Protein AF-A0A9X9PX03-F1 (afdb_monomer)

Radius of gyration: 28.16 Å; Cα contacts (8 Å, |Δi|>4): 220; chains: 1; bounding box: 92×56×59 Å

Structure (mmCIF, N/CA/C/O backbone):
data_AF-A0A9X9PX03-F1
#
_entry.id   AF-A0A9X9PX03-F1
#
loop_
_atom_site.group_PDB
_atom_site.id
_atom_site.type_symbol
_atom_site.label_atom_id
_atom_site.label_alt_id
_atom_site.label_comp_id
_atom_site.label_asym_id
_atom_site.label_entity_id
_atom_site.label_seq_id
_atom_site.pdbx_PDB_ins_code
_atom_site.Cartn_x
_atom_site.Cartn_y
_atom_site.Cartn_z
_atom_site.occupancy
_atom_site.B_iso_or_equiv
_atom_site.auth_seq_id
_atom_site.auth_comp_id
_atom_site.auth_asym_id
_atom_site.auth_atom_id
_atom_site.pdbx_PDB_model_num
ATOM 1 N N . MET A 1 1 ? -56.751 -28.229 -1.710 1.00 34.12 1 MET A N 1
ATOM 2 C CA . MET A 1 1 ? -55.938 -29.358 -2.223 1.00 34.12 1 MET A CA 1
ATOM 3 C C . MET A 1 1 ? -54.523 -29.155 -1.690 1.00 34.12 1 MET A C 1
ATOM 5 O O . MET A 1 1 ? -53.868 -28.224 -2.115 1.00 34.12 1 MET A O 1
ATOM 9 N N . TRP A 1 2 ? -54.235 -29.648 -0.483 1.00 28.39 2 TRP A N 1
ATOM 10 C CA . TRP A 1 2 ? -53.530 -30.920 -0.221 1.00 28.39 2 TRP A CA 1
ATOM 11 C C . TRP A 1 2 ? -52.081 -30.937 -0.761 1.00 28.39 2 TRP A C 1
ATOM 13 O O . TRP A 1 2 ? -51.853 -31.240 -1.926 1.00 28.39 2 TRP A O 1
ATOM 23 N N . CYS A 1 3 ? -51.118 -30.656 0.129 1.00 30.92 3 CYS A N 1
ATOM 24 C CA . CYS A 1 3 ? -49.827 -31.374 0.212 1.00 30.92 3 CYS A CA 1
ATOM 25 C C . CYS A 1 3 ? -50.089 -32.847 0.647 1.00 30.92 3 CYS A C 1
ATOM 27 O O . CYS A 1 3 ? -51.241 -33.115 1.003 1.00 30.92 3 CYS A O 1
ATOM 29 N N . PRO A 1 4 ? -49.116 -33.793 0.760 1.00 42.44 4 PRO A N 1
ATOM 30 C CA . PRO A 1 4 ? -47.643 -33.712 0.627 1.00 42.44 4 PRO A CA 1
ATOM 31 C C . PRO A 1 4 ? -46.973 -34.930 -0.087 1.00 42.44 4 PRO A C 1
ATOM 33 O O . PRO A 1 4 ? -47.620 -35.923 -0.397 1.00 42.44 4 PRO A O 1
ATOM 36 N N . ARG A 1 5 ? -45.640 -34.896 -0.254 1.00 30.02 5 ARG A N 1
ATOM 37 C CA . ARG A 1 5 ? -44.697 -36.049 -0.172 1.00 30.02 5 ARG A CA 1
ATOM 38 C C . ARG A 1 5 ? -43.280 -35.465 -0.005 1.00 30.02 5 ARG A C 1
ATOM 40 O O . ARG A 1 5 ? -42.764 -34.879 -0.944 1.00 30.02 5 ARG A O 1
ATOM 47 N N . LEU A 1 6 ? -42.770 -35.243 1.208 1.00 32.16 6 LEU A N 1
ATOM 48 C CA . LEU A 1 6 ? -42.080 -36.161 2.135 1.00 32.16 6 LEU A CA 1
ATOM 49 C C . LEU A 1 6 ? -40.853 -36.909 1.570 1.00 32.16 6 LEU A C 1
ATOM 51 O O . LEU A 1 6 ? -40.983 -37.831 0.773 1.00 32.16 6 LEU A O 1
ATOM 55 N N . SER A 1 7 ? -39.700 -36.505 2.127 1.00 27.41 7 SER A N 1
ATOM 56 C CA . SER A 1 7 ? -38.609 -37.321 2.688 1.00 27.41 7 SER A CA 1
ATOM 57 C C . SER A 1 7 ? -37.858 -38.301 1.787 1.00 27.41 7 SER A C 1
ATOM 59 O O . SER A 1 7 ? -38.405 -39.327 1.415 1.00 27.41 7 SER A O 1
ATOM 61 N N . HIS A 1 8 ? -36.551 -38.079 1.624 1.00 28.67 8 HIS A N 1
ATOM 62 C CA . HIS A 1 8 ? -35.514 -39.068 1.949 1.00 28.67 8 HIS A CA 1
ATOM 63 C C . HIS A 1 8 ? -34.145 -38.369 2.043 1.00 28.67 8 HIS A C 1
ATOM 65 O O . HIS A 1 8 ? -33.935 -37.341 1.409 1.00 28.67 8 HIS A O 1
ATOM 71 N N . LEU A 1 9 ? -33.234 -38.961 2.826 1.00 30.88 9 LEU A N 1
ATOM 72 C CA . LEU A 1 9 ? -31.828 -38.580 3.070 1.00 30.88 9 LEU A CA 1
ATOM 73 C C . LEU A 1 9 ? -31.548 -37.634 4.256 1.00 30.88 9 LEU A C 1
ATOM 75 O O . LEU A 1 9 ? -30.718 -36.734 4.191 1.00 30.88 9 LEU A O 1
ATOM 79 N N . GLN A 1 10 ? -32.141 -37.948 5.411 1.00 32.41 10 GLN A N 1
ATOM 80 C CA . GLN A 1 10 ? -31.421 -37.889 6.690 1.00 32.41 10 GLN A CA 1
ATOM 81 C C . GLN A 1 10 ? -30.743 -39.251 6.913 1.00 32.41 10 GLN A C 1
ATOM 83 O O . GLN A 1 10 ? -31.427 -40.194 7.290 1.00 32.41 10 GLN A O 1
ATOM 88 N N . SER A 1 11 ? -29.433 -39.364 6.662 1.00 37.44 11 SER A N 1
ATOM 89 C CA . SER A 1 11 ? -28.528 -40.339 7.316 1.00 37.44 11 SER A CA 1
ATOM 90 C C . SER A 1 11 ? -27.095 -40.238 6.763 1.00 37.44 11 SER A C 1
ATOM 92 O O . SER A 1 11 ? -26.641 -41.103 6.018 1.00 37.44 11 SER A O 1
ATOM 94 N N . SER A 1 12 ? -26.353 -39.189 7.118 1.00 36.34 12 SER A N 1
ATOM 95 C CA . SER A 1 12 ? -24.873 -39.242 7.056 1.00 36.34 12 SER A CA 1
ATOM 96 C C . SER A 1 12 ? -24.151 -38.251 7.979 1.00 36.34 12 SER A C 1
ATOM 98 O O . SER A 1 12 ? -22.939 -38.345 8.150 1.00 36.34 12 SER A O 1
ATOM 100 N N . LEU A 1 13 ? -24.870 -37.362 8.672 1.00 33.69 13 LEU A N 1
ATOM 101 C CA . LEU A 1 13 ? -24.292 -36.322 9.536 1.00 33.69 13 LEU A CA 1
ATOM 102 C C . LEU A 1 13 ? -24.267 -36.669 11.038 1.00 33.69 13 LEU A C 1
ATOM 104 O O . LEU A 1 13 ? -24.325 -35.779 11.878 1.00 33.69 13 LEU A O 1
ATOM 108 N N . GLN A 1 14 ? -24.157 -37.952 11.401 1.00 34.41 14 GLN A N 1
ATOM 109 C CA . GLN A 1 14 ? -24.019 -38.370 12.811 1.00 34.41 14 GLN A CA 1
ATOM 110 C C . GLN A 1 14 ? -22.717 -39.115 13.150 1.00 34.41 14 GLN A C 1
ATOM 112 O O . GLN A 1 14 ? -22.508 -39.453 14.308 1.00 34.41 14 GLN A O 1
ATOM 117 N N . ASN A 1 15 ? -21.779 -39.275 12.207 1.00 31.78 15 ASN A N 1
ATOM 118 C CA . ASN A 1 15 ? -20.521 -40.003 12.457 1.00 31.78 15 ASN A CA 1
ATOM 119 C C . ASN A 1 15 ? -19.236 -39.154 12.422 1.00 31.78 15 ASN A C 1
ATOM 121 O O . ASN A 1 15 ? -18.142 -39.710 12.406 1.00 31.78 15 ASN A O 1
ATOM 125 N N . LEU A 1 16 ? -19.332 -37.821 12.486 1.00 33.00 16 LEU A N 1
ATOM 126 C CA . LEU A 1 16 ? -18.157 -36.932 12.594 1.00 33.00 16 LEU A CA 1
ATOM 127 C C . LEU A 1 16 ? -18.046 -36.182 13.936 1.00 33.00 16 LEU A C 1
ATOM 129 O O . LEU A 1 16 ? -17.103 -35.426 14.134 1.00 33.00 16 LEU A O 1
ATOM 133 N N . LEU A 1 17 ? -18.933 -36.460 14.899 1.00 32.09 17 LEU A N 1
ATOM 134 C CA . LEU A 1 17 ? -18.910 -35.896 16.263 1.00 32.09 17 LEU A CA 1
ATOM 135 C C . LEU A 1 17 ? -18.258 -36.826 17.308 1.00 32.09 17 LEU A C 1
ATOM 137 O O . LEU A 1 17 ? -18.597 -36.802 18.489 1.00 32.09 17 LEU A O 1
ATOM 141 N N . ARG A 1 18 ? -17.294 -37.652 16.890 1.00 34.31 18 ARG A N 1
ATOM 142 C CA . ARG A 1 18 ? -16.427 -38.426 17.796 1.00 34.31 18 ARG A CA 1
ATOM 143 C C . ARG A 1 18 ? -14.980 -38.422 17.312 1.00 34.31 18 ARG A C 1
ATOM 145 O O . ARG A 1 18 ? -14.436 -39.465 16.969 1.00 34.31 18 ARG A O 1
ATOM 152 N N . ARG A 1 19 ? -14.330 -37.260 17.302 1.00 30.50 19 ARG A N 1
ATOM 153 C CA . ARG A 1 19 ? -12.865 -37.190 17.421 1.00 30.50 19 ARG A CA 1
ATOM 154 C C . ARG A 1 19 ? -12.494 -36.050 18.356 1.00 30.50 19 ARG A C 1
ATOM 156 O O . ARG A 1 19 ? -13.056 -34.966 18.277 1.00 30.50 19 ARG A O 1
ATOM 163 N N . GLY A 1 20 ? -11.650 -36.400 19.319 1.00 29.08 20 GLY A N 1
ATOM 164 C CA . GLY A 1 20 ? -11.444 -35.679 20.560 1.00 29.08 20 GLY A CA 1
ATOM 165 C C . GLY A 1 20 ? -10.870 -34.281 20.394 1.00 29.08 20 GLY A C 1
ATOM 166 O O . GLY A 1 20 ? -10.134 -33.975 19.460 1.00 29.08 20 GLY A O 1
ATOM 167 N N . VAL A 1 21 ? -11.209 -33.459 21.379 1.00 30.12 21 VAL A N 1
ATOM 168 C CA . VAL A 1 21 ? -10.613 -32.157 21.643 1.00 30.12 21 VAL A CA 1
ATOM 169 C C . VAL A 1 21 ? -9.174 -32.393 22.104 1.00 30.12 21 VAL A C 1
ATOM 171 O O . VAL A 1 21 ? -8.928 -32.713 23.263 1.00 30.12 21 VAL A O 1
ATOM 174 N N . THR A 1 22 ? -8.209 -32.272 21.196 1.00 28.19 22 THR A N 1
ATOM 175 C CA . THR A 1 22 ? -6.802 -32.110 21.575 1.00 28.19 22 THR A CA 1
ATOM 176 C C . THR A 1 22 ? -6.574 -30.651 21.944 1.00 28.19 22 THR A C 1
ATOM 178 O O . THR A 1 22 ? -6.629 -29.762 21.094 1.00 28.19 22 THR A O 1
ATOM 181 N N . CYS A 1 23 ? -6.368 -30.429 23.239 1.00 24.94 23 CYS A N 1
ATOM 182 C CA . CYS A 1 23 ? -6.002 -29.163 23.853 1.00 24.94 23 CYS A CA 1
ATOM 183 C C . CYS A 1 23 ? -4.612 -28.740 23.350 1.00 24.94 23 CYS A C 1
ATOM 185 O O . CYS A 1 23 ? -3.609 -29.355 23.707 1.00 24.94 23 CYS A O 1
ATOM 187 N N . TRP A 1 24 ? -4.548 -27.716 22.499 1.00 27.61 24 TRP A N 1
ATOM 188 C CA . TRP A 1 24 ? -3.288 -27.050 22.181 1.00 27.61 24 TRP A CA 1
ATOM 189 C C . TRP A 1 24 ? -3.052 -25.967 23.229 1.00 27.61 24 TRP A C 1
ATOM 191 O O . TRP A 1 24 ? -3.726 -24.938 23.243 1.00 27.61 24 TRP A O 1
ATOM 201 N N . ALA A 1 25 ? -2.117 -26.236 24.139 1.00 27.12 25 ALA A N 1
ATOM 202 C CA . ALA A 1 25 ? -1.614 -25.260 25.089 1.00 27.12 25 ALA A CA 1
ATOM 203 C C . ALA A 1 25 ? -0.912 -24.126 24.322 1.00 27.12 25 ALA A C 1
ATOM 205 O O . ALA A 1 25 ? 0.151 -24.324 23.737 1.00 27.12 25 ALA A O 1
ATOM 206 N N . PHE A 1 26 ? -1.513 -22.937 24.315 1.00 28.84 26 PHE A N 1
ATOM 207 C CA . PHE A 1 26 ? -0.859 -21.718 23.850 1.00 28.84 26 PHE A CA 1
ATOM 208 C C . PHE A 1 26 ? 0.108 -21.238 24.938 1.00 28.84 26 PHE A C 1
ATOM 210 O O . PHE A 1 26 ? -0.299 -20.652 25.939 1.00 28.84 26 PHE A O 1
ATOM 217 N N . GLN A 1 27 ? 1.398 -21.518 24.755 1.00 30.78 27 GLN A N 1
ATOM 218 C CA . GLN A 1 27 ? 2.470 -20.907 25.538 1.00 30.78 27 GLN A CA 1
ATOM 219 C C . GLN A 1 27 ? 2.776 -19.510 24.985 1.00 30.78 27 GLN A C 1
ATOM 221 O O . GLN A 1 27 ? 3.035 -19.342 23.794 1.00 30.78 27 GLN A O 1
ATOM 226 N N . GLN A 1 28 ? 2.751 -18.505 25.861 1.00 31.70 28 GLN A N 1
ATOM 227 C CA . GLN A 1 28 ? 3.247 -17.160 25.569 1.00 31.70 28 GLN A CA 1
ATOM 228 C C . GLN A 1 28 ? 4.785 -17.170 25.466 1.00 31.70 28 GLN A C 1
ATOM 230 O O . GLN A 1 28 ? 5.433 -17.797 26.309 1.00 31.70 28 GLN A O 1
ATOM 235 N N . PRO A 1 29 ? 5.407 -16.467 24.501 1.00 29.09 29 PRO A N 1
ATOM 236 C CA . PRO A 1 29 ? 6.856 -16.345 24.464 1.00 29.09 29 PRO A CA 1
ATOM 237 C C . PRO A 1 29 ? 7.324 -15.282 25.468 1.00 29.09 29 PRO A C 1
ATOM 239 O O . PRO A 1 29 ? 6.989 -14.103 25.367 1.00 29.09 29 PRO A O 1
ATOM 242 N N . ASN A 1 30 ? 8.114 -15.725 26.445 1.00 27.86 30 ASN A N 1
ATOM 243 C CA . ASN A 1 30 ? 8.730 -14.892 27.470 1.00 27.86 30 ASN A CA 1
ATOM 244 C C . ASN A 1 30 ? 10.073 -14.349 26.944 1.00 27.86 30 ASN A C 1
ATOM 246 O O . ASN A 1 30 ? 10.976 -15.116 26.608 1.00 27.86 30 ASN A O 1
ATOM 250 N N . PHE A 1 31 ? 10.199 -13.026 26.850 1.00 34.84 31 PHE A N 1
ATOM 251 C CA . PHE A 1 31 ? 11.438 -12.332 26.494 1.00 34.84 31 PHE A CA 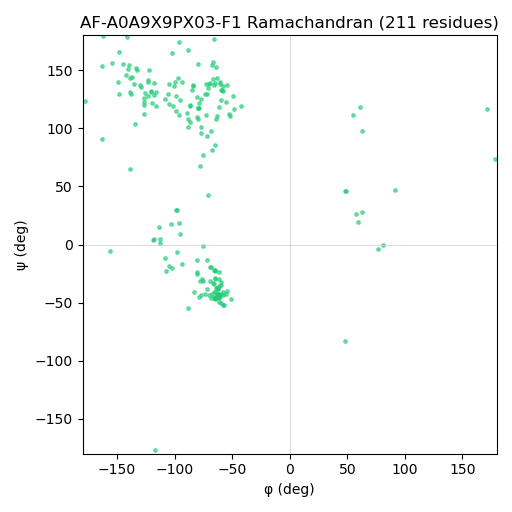1
ATOM 252 C C . PHE A 1 31 ? 12.354 -12.254 27.721 1.00 34.84 31 PHE A C 1
ATOM 254 O O . PHE A 1 31 ? 11.978 -11.599 28.691 1.00 34.84 31 PHE A O 1
ATOM 261 N N . LYS A 1 32 ? 13.549 -12.871 27.659 1.00 31.17 32 LYS A N 1
ATOM 262 C CA . LYS A 1 32 ? 14.813 -12.436 28.309 1.00 31.17 32 LYS A CA 1
ATOM 263 C C . LYS A 1 32 ? 15.909 -13.507 28.180 1.00 31.17 32 LYS A C 1
ATOM 265 O O . LYS A 1 32 ? 15.800 -14.554 28.800 1.00 31.17 32 LYS A O 1
ATOM 270 N N . SER A 1 33 ? 17.005 -13.181 27.490 1.00 32.78 33 SER A N 1
ATOM 271 C CA . SER A 1 33 ? 18.361 -13.183 28.075 1.00 32.78 33 SER A CA 1
ATOM 272 C C . SER A 1 33 ? 19.394 -12.705 27.049 1.00 32.78 33 SER A C 1
ATOM 274 O O . SER A 1 33 ? 19.523 -13.277 25.969 1.00 32.78 33 SER A O 1
ATOM 276 N N . LEU A 1 34 ? 20.125 -11.657 27.423 1.00 34.28 34 LEU A N 1
ATOM 277 C CA . LEU A 1 34 ? 21.295 -11.107 26.743 1.00 34.28 34 LEU A CA 1
ATOM 278 C C . LEU A 1 34 ? 22.547 -11.888 27.165 1.00 34.28 34 LEU A C 1
ATOM 280 O O . LEU A 1 34 ? 22.740 -12.092 28.360 1.00 34.28 34 LEU A O 1
ATOM 284 N N . PHE A 1 35 ? 23.430 -12.213 26.218 1.00 33.28 35 PHE A N 1
ATOM 285 C CA . PHE A 1 35 ? 24.851 -12.451 26.494 1.00 33.28 35 PHE A CA 1
ATOM 286 C C . PHE A 1 35 ? 25.723 -11.819 25.393 1.00 33.28 35 PHE A C 1
ATOM 288 O O . PHE A 1 35 ? 25.312 -11.809 24.230 1.00 33.28 35 PHE A O 1
ATOM 295 N N . PRO A 1 36 ? 26.898 -11.261 25.746 1.00 34.41 36 PRO A N 1
ATOM 296 C CA . PRO A 1 36 ? 27.748 -10.508 24.833 1.00 34.41 36 PRO A CA 1
ATOM 297 C C . PRO A 1 36 ? 28.650 -11.455 24.036 1.00 34.41 36 PRO A C 1
ATOM 299 O O . PRO A 1 36 ? 29.299 -12.327 24.611 1.00 34.41 36 PRO A O 1
ATOM 302 N N . LEU A 1 37 ? 28.732 -11.264 22.719 1.00 34.06 37 LEU A N 1
ATOM 303 C CA . LEU A 1 37 ? 29.697 -11.965 21.875 1.00 34.06 37 LEU A CA 1
ATOM 304 C C . LEU A 1 37 ? 30.599 -10.957 21.166 1.00 34.06 37 LEU A C 1
ATOM 306 O O . LEU A 1 37 ? 30.153 -9.940 20.639 1.00 34.06 37 LEU A O 1
ATOM 310 N N . ALA A 1 38 ? 31.891 -11.252 21.261 1.00 31.12 38 ALA A N 1
ATOM 311 C CA . ALA A 1 38 ? 33.017 -10.439 20.851 1.00 31.12 38 ALA A CA 1
ATOM 312 C C . ALA A 1 38 ? 32.935 -10.000 19.382 1.00 31.12 38 ALA A C 1
ATOM 314 O O . ALA A 1 38 ? 32.637 -10.795 18.492 1.00 31.12 38 ALA A O 1
ATOM 315 N N . ILE A 1 39 ? 33.265 -8.732 19.134 1.00 35.94 39 ILE A N 1
ATOM 316 C CA . ILE A 1 39 ? 33.372 -8.164 17.790 1.00 35.94 39 ILE A CA 1
ATOM 317 C C . ILE A 1 39 ? 34.694 -8.648 17.190 1.00 35.94 39 ILE A C 1
ATOM 319 O O . ILE A 1 39 ? 35.758 -8.089 17.454 1.00 35.94 39 ILE A O 1
ATOM 323 N N . HIS A 1 40 ? 34.628 -9.721 16.408 1.00 32.72 40 HIS A N 1
ATOM 324 C CA . HIS A 1 40 ? 35.681 -10.090 15.472 1.00 32.72 40 HIS A CA 1
ATOM 325 C C . HIS A 1 40 ? 35.380 -9.400 14.140 1.00 32.72 40 HIS A C 1
ATOM 327 O O . HIS A 1 40 ? 34.380 -9.698 13.488 1.00 32.72 40 HIS A O 1
ATOM 333 N N . TRP A 1 41 ? 36.227 -8.447 13.751 1.00 32.62 41 TRP A N 1
ATOM 334 C CA . TRP A 1 41 ? 36.155 -7.815 12.438 1.00 32.62 41 TRP A CA 1
ATOM 335 C C . TRP A 1 41 ? 36.620 -8.814 11.383 1.00 32.62 41 TRP A C 1
ATOM 337 O O . TRP A 1 41 ? 37.809 -8.932 11.094 1.00 32.62 41 TRP A O 1
ATOM 347 N N . HIS A 1 42 ? 35.673 -9.545 10.807 1.00 33.75 42 HIS A N 1
ATOM 348 C CA . HIS A 1 42 ? 35.896 -10.213 9.539 1.00 33.75 42 HIS A CA 1
ATOM 349 C C . HIS A 1 42 ? 35.570 -9.219 8.427 1.00 33.75 42 HIS A C 1
ATOM 351 O O . HIS A 1 42 ? 34.451 -8.719 8.333 1.00 33.75 42 HIS A O 1
ATOM 357 N N . HIS A 1 43 ? 36.558 -8.924 7.582 1.00 39.62 43 HIS A N 1
ATOM 358 C CA . HIS A 1 43 ? 36.295 -8.399 6.249 1.00 39.62 43 HIS A CA 1
ATOM 359 C C . HIS A 1 43 ? 35.562 -9.491 5.465 1.00 39.62 43 HIS A C 1
ATOM 361 O O . HIS A 1 43 ? 36.179 -10.306 4.782 1.00 39.62 43 HIS A O 1
ATOM 367 N N . THR A 1 44 ? 34.241 -9.551 5.609 1.00 40.06 44 THR A N 1
ATOM 368 C CA . THR A 1 44 ? 33.402 -10.354 4.728 1.00 40.06 44 THR A CA 1
ATOM 369 C C . THR A 1 44 ? 33.369 -9.617 3.398 1.00 40.06 44 THR A C 1
ATOM 371 O O . THR A 1 44 ? 32.838 -8.510 3.307 1.00 40.06 44 THR A O 1
ATOM 374 N N . ALA A 1 45 ? 33.994 -10.192 2.369 1.00 40.19 45 ALA A N 1
ATOM 375 C CA . ALA A 1 45 ? 33.685 -9.814 0.999 1.00 40.19 45 ALA A CA 1
ATOM 376 C C . ALA A 1 45 ? 32.157 -9.862 0.851 1.00 40.19 45 ALA A C 1
ATOM 378 O O . ALA A 1 45 ? 31.548 -10.848 1.268 1.00 40.19 45 ALA A O 1
ATOM 379 N N . SER A 1 46 ? 31.568 -8.770 0.353 1.00 46.41 46 SER A N 1
ATOM 380 C CA . SER A 1 46 ? 30.127 -8.633 0.125 1.00 46.41 46 SER A CA 1
ATOM 381 C C . SER A 1 46 ? 29.599 -9.932 -0.478 1.00 46.41 46 SER A C 1
ATOM 383 O O . SER A 1 46 ? 30.095 -10.346 -1.530 1.00 46.41 46 SER A O 1
ATOM 385 N N . GLU A 1 47 ? 28.670 -10.607 0.211 1.00 50.50 47 GLU A N 1
ATOM 386 C CA . GLU A 1 47 ? 27.926 -11.714 -0.385 1.00 50.50 47 GLU A CA 1
ATOM 387 C C . GLU A 1 47 ? 27.432 -11.202 -1.731 1.00 50.50 47 GLU A C 1
ATOM 389 O O . GLU A 1 47 ? 26.711 -10.204 -1.789 1.00 50.50 47 GLU A O 1
ATOM 394 N N . SER A 1 48 ? 27.901 -11.816 -2.819 1.00 54.97 48 SER A N 1
ATOM 395 C CA . SER A 1 48 ? 27.452 -11.462 -4.156 1.00 54.97 48 SER A CA 1
ATOM 396 C C . SER A 1 48 ? 25.935 -11.517 -4.122 1.00 54.97 48 SER A C 1
ATOM 398 O O . SER A 1 48 ? 25.371 -12.600 -3.940 1.00 54.97 48 SER A O 1
ATOM 400 N N . LEU A 1 49 ? 25.282 -10.355 -4.210 1.00 61.09 49 LEU A N 1
ATOM 401 C CA . LEU A 1 49 ? 23.833 -10.281 -4.274 1.00 61.09 49 LEU A CA 1
ATOM 402 C C . LEU A 1 49 ? 23.442 -11.210 -5.418 1.00 61.09 49 LEU A C 1
ATOM 404 O O . LEU A 1 49 ? 23.81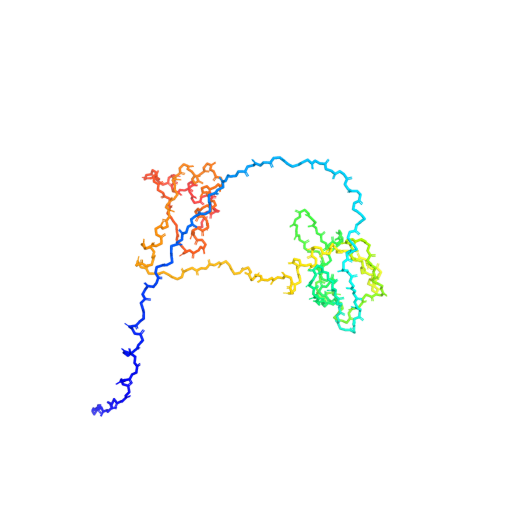1 -10.955 -6.564 1.00 61.09 49 LEU A O 1
ATOM 408 N N . ASN A 1 50 ? 22.777 -12.324 -5.099 1.00 76.94 50 ASN A N 1
ATOM 409 C CA . ASN A 1 50 ? 22.237 -13.240 -6.095 1.00 76.94 50 ASN A CA 1
ATOM 410 C C . ASN A 1 50 ? 21.112 -12.489 -6.808 1.00 76.94 50 ASN A C 1
ATOM 412 O O . ASN A 1 50 ? 19.944 -12.583 -6.428 1.00 76.94 50 ASN A O 1
ATOM 416 N N . CYS A 1 51 ? 21.514 -11.659 -7.765 1.00 87.75 51 CYS A N 1
ATOM 417 C CA . CYS A 1 51 ? 20.682 -10.756 -8.523 1.00 87.75 51 CYS A CA 1
ATOM 418 C C . CYS A 1 51 ? 20.934 -11.029 -10.002 1.00 87.75 51 CYS A C 1
ATOM 420 O O . CYS A 1 51 ? 22.026 -10.789 -10.516 1.00 87.75 51 CYS A O 1
ATOM 422 N N . ALA A 1 52 ? 19.923 -11.559 -10.672 1.00 93.12 52 ALA A N 1
ATOM 423 C CA . ALA A 1 52 ? 19.925 -11.782 -12.108 1.00 93.12 52 ALA A CA 1
ATOM 424 C C . ALA A 1 52 ? 18.611 -11.255 -12.670 1.00 93.12 52 ALA A C 1
ATOM 426 O O . ALA A 1 52 ? 17.593 -11.249 -11.980 1.00 93.12 52 ALA A O 1
ATOM 427 N N . TRP A 1 53 ? 18.622 -10.795 -13.913 1.00 95.69 53 TRP A N 1
ATOM 428 C CA . TRP A 1 53 ? 17.416 -10.289 -14.550 1.00 95.69 53 TRP A CA 1
ATOM 429 C C . TRP A 1 53 ? 17.396 -10.627 -16.031 1.00 95.69 53 TRP A C 1
ATOM 431 O O . TRP A 1 53 ? 18.441 -10.824 -16.656 1.00 95.69 53 TRP A O 1
ATOM 441 N N . GLN A 1 54 ? 16.190 -10.689 -16.581 1.00 96.44 54 GLN A N 1
ATOM 442 C CA . GLN A 1 54 ? 15.941 -10.922 -17.995 1.00 96.44 54 GLN A CA 1
ATOM 443 C C . GLN A 1 54 ? 14.868 -9.956 -18.491 1.00 96.44 54 GLN A C 1
ATOM 445 O O . GLN A 1 54 ? 13.875 -9.679 -17.817 1.00 96.44 54 GLN A O 1
ATOM 450 N N . GLN A 1 55 ? 15.096 -9.410 -19.682 1.00 96.56 55 GLN A N 1
ATOM 451 C CA . GLN A 1 55 ? 14.123 -8.579 -20.375 1.00 96.56 55 GLN A CA 1
ATOM 452 C C . GLN A 1 55 ? 13.360 -9.462 -21.364 1.00 96.56 55 GLN A C 1
ATOM 454 O O . GLN A 1 55 ? 13.942 -9.924 -22.346 1.00 96.56 55 GLN A O 1
ATOM 459 N N . HIS A 1 56 ? 12.074 -9.695 -21.109 1.00 96.50 56 HIS A N 1
ATOM 460 C CA . HIS A 1 56 ? 11.195 -10.412 -22.029 1.00 96.50 56 HIS A CA 1
ATOM 461 C C . HIS A 1 56 ? 10.409 -9.432 -22.900 1.00 96.50 56 HIS A C 1
ATOM 463 O O . HIS A 1 56 ? 10.492 -8.210 -22.749 1.00 96.50 56 HIS A O 1
ATOM 469 N N . GLU A 1 57 ? 9.655 -9.965 -23.856 1.00 94.69 57 GLU A N 1
ATOM 470 C CA . GLU A 1 57 ? 8.873 -9.138 -24.765 1.00 94.69 57 GLU A CA 1
ATOM 471 C C . GLU A 1 57 ? 7.782 -8.346 -24.030 1.00 94.69 57 GLU A C 1
ATOM 473 O O . GLU A 1 57 ? 7.575 -7.174 -24.336 1.00 94.69 57 GLU A O 1
ATOM 478 N N . ASP A 1 58 ? 7.113 -8.962 -23.068 1.00 94.19 58 ASP A N 1
ATOM 479 C CA . ASP A 1 58 ? 5.926 -8.459 -22.377 1.00 94.19 58 ASP A CA 1
ATOM 480 C C . ASP A 1 58 ? 6.198 -8.014 -20.930 1.00 94.19 58 ASP A C 1
ATOM 482 O O . ASP A 1 58 ? 5.476 -7.165 -20.410 1.00 94.19 58 ASP A O 1
ATOM 486 N N . HIS A 1 59 ? 7.264 -8.513 -20.298 1.00 96.94 59 HIS A N 1
ATOM 487 C CA . HIS A 1 59 ? 7.578 -8.212 -18.902 1.00 96.94 59 HIS A CA 1
ATOM 488 C C . HIS A 1 59 ? 9.081 -8.193 -18.598 1.00 96.94 59 HIS A C 1
ATOM 490 O O . HIS A 1 59 ? 9.921 -8.685 -19.355 1.00 96.94 59 HIS A O 1
ATOM 496 N N . PHE A 1 60 ? 9.415 -7.639 -17.437 1.00 97.94 60 PHE A N 1
ATOM 497 C CA . PHE A 1 60 ? 10.735 -7.722 -16.826 1.00 97.94 60 PHE A CA 1
ATOM 498 C C . PHE A 1 60 ? 10.753 -8.822 -15.759 1.00 97.94 60 PHE A C 1
ATOM 500 O O . PHE A 1 60 ? 9.910 -8.811 -14.860 1.00 97.94 60 PHE A O 1
ATOM 507 N N . GLU A 1 61 ? 11.714 -9.746 -15.829 1.00 97.75 61 GLU A N 1
ATOM 508 C CA . GLU A 1 61 ? 11.923 -10.784 -14.814 1.00 97.75 61 GLU A CA 1
ATOM 509 C C . GLU A 1 61 ? 13.162 -10.462 -13.966 1.00 97.75 61 GLU A C 1
ATOM 511 O O . GLU A 1 61 ? 14.242 -10.186 -14.492 1.00 97.75 61 GLU A O 1
ATOM 516 N N . LEU A 1 62 ? 13.005 -10.502 -12.641 1.00 96.69 62 LEU A N 1
ATOM 517 C CA . LEU A 1 62 ? 14.055 -10.244 -11.657 1.00 96.69 62 LEU A CA 1
ATOM 518 C C . LEU A 1 62 ? 14.143 -11.401 -10.667 1.00 96.69 62 LEU A C 1
ATOM 520 O O . LEU A 1 62 ? 13.189 -11.684 -9.947 1.00 96.69 62 LEU A O 1
ATOM 524 N N . GLN A 1 63 ? 15.317 -12.008 -10.559 1.00 95.25 63 GLN A N 1
ATOM 525 C CA . GLN A 1 63 ? 15.662 -12.932 -9.490 1.00 95.25 63 GLN A CA 1
ATOM 526 C C . GLN A 1 63 ? 16.474 -12.188 -8.431 1.00 95.25 63 GLN A C 1
ATOM 528 O O . GLN A 1 63 ? 17.591 -11.763 -8.706 1.00 95.25 63 GLN A O 1
ATOM 533 N N . TYR A 1 64 ? 15.929 -12.049 -7.223 1.00 92.94 64 TYR A N 1
ATOM 534 C CA . TYR A 1 64 ? 16.595 -11.403 -6.092 1.00 92.94 64 TYR A CA 1
ATOM 535 C C . TYR A 1 64 ? 16.137 -12.016 -4.763 1.00 92.94 64 TYR A C 1
ATOM 537 O O . TYR A 1 64 ? 14.958 -12.326 -4.596 1.00 92.94 64 TYR A O 1
ATOM 545 N N . ALA A 1 65 ? 17.062 -12.216 -3.814 1.00 86.19 65 ALA A N 1
ATOM 546 C CA . ALA A 1 65 ? 16.776 -12.764 -2.478 1.00 86.19 65 ALA A CA 1
ATOM 547 C C . ALA A 1 65 ? 15.923 -14.057 -2.506 1.00 86.19 65 ALA A C 1
ATOM 549 O O . ALA A 1 65 ? 14.939 -14.199 -1.777 1.00 86.19 65 ALA A O 1
ATOM 550 N N . ASN A 1 66 ? 16.282 -14.997 -3.390 1.00 85.94 66 ASN A N 1
ATOM 551 C CA . ASN A 1 66 ? 15.571 -16.264 -3.638 1.00 85.94 66 ASN A CA 1
ATOM 552 C C . ASN A 1 66 ? 14.110 -16.113 -4.101 1.00 85.94 66 ASN A C 1
ATOM 554 O O . ASN A 1 66 ? 13.327 -17.058 -4.002 1.00 85.94 66 ASN A O 1
ATOM 558 N N . THR A 1 67 ? 13.739 -14.942 -4.614 1.00 90.81 67 THR A N 1
ATOM 559 C CA . THR A 1 67 ? 12.421 -14.673 -5.188 1.00 90.81 67 THR A CA 1
ATOM 560 C C . THR A 1 67 ? 12.595 -14.326 -6.659 1.00 90.81 67 THR A C 1
ATOM 562 O O . THR A 1 67 ? 13.411 -13.474 -7.003 1.00 90.81 67 THR A O 1
ATOM 565 N N . VAL A 1 68 ? 11.841 -14.999 -7.525 1.00 95.25 68 VAL A N 1
ATOM 566 C CA . VAL A 1 68 ? 11.698 -14.616 -8.934 1.00 95.25 68 VAL A CA 1
ATOM 567 C C . VAL A 1 68 ? 10.433 -13.778 -9.033 1.00 95.25 68 VAL A C 1
ATOM 569 O O . VAL A 1 68 ? 9.378 -14.223 -8.590 1.00 95.25 68 VAL A O 1
ATOM 572 N N . MET A 1 69 ? 10.558 -12.565 -9.556 1.00 96.12 69 MET A N 1
ATOM 573 C CA . MET A 1 69 ? 9.485 -11.581 -9.649 1.00 96.12 69 MET A CA 1
ATOM 574 C C . MET A 1 69 ? 9.291 -11.170 -11.099 1.00 96.12 69 MET A C 1
ATOM 576 O O . MET A 1 69 ? 10.275 -10.955 -11.812 1.00 96.12 69 MET A O 1
ATOM 580 N N . ARG A 1 70 ? 8.034 -11.010 -11.511 1.00 96.94 70 ARG A N 1
ATOM 581 C CA . ARG A 1 70 ? 7.682 -10.538 -12.853 1.00 96.94 70 ARG A CA 1
ATOM 582 C C . ARG A 1 70 ? 6.955 -9.209 -12.768 1.00 96.94 70 ARG A C 1
ATOM 584 O O . ARG A 1 70 ? 6.018 -9.052 -11.990 1.00 96.94 70 ARG A O 1
ATOM 591 N N . PHE A 1 71 ? 7.397 -8.254 -13.578 1.00 97.50 71 PHE A N 1
ATOM 592 C CA . PHE A 1 71 ? 6.845 -6.907 -13.605 1.00 97.50 71 PHE A CA 1
ATOM 593 C C . PHE A 1 71 ? 6.431 -6.515 -15.016 1.00 97.50 71 PHE A C 1
ATOM 595 O O . PHE A 1 71 ? 7.257 -6.506 -15.932 1.00 97.50 71 PHE A O 1
ATOM 602 N N . ASP A 1 72 ? 5.177 -6.101 -15.170 1.00 97.19 72 ASP A N 1
ATOM 603 C CA . ASP A 1 72 ? 4.715 -5.463 -16.398 1.00 97.19 72 ASP A CA 1
ATOM 604 C C . ASP A 1 72 ? 5.429 -4.120 -16.594 1.00 97.19 72 ASP A C 1
ATOM 606 O O . ASP A 1 72 ? 5.578 -3.322 -15.659 1.00 97.19 72 ASP A O 1
ATOM 610 N N . TYR A 1 73 ? 5.827 -3.813 -17.827 1.00 98.00 73 TYR A N 1
ATOM 611 C CA . TYR A 1 73 ? 6.494 -2.542 -18.125 1.00 98.00 73 TYR A CA 1
ATOM 612 C C . TYR A 1 73 ? 5.604 -1.328 -17.855 1.00 98.00 73 TYR A C 1
ATOM 614 O O . TYR A 1 73 ? 6.077 -0.318 -17.331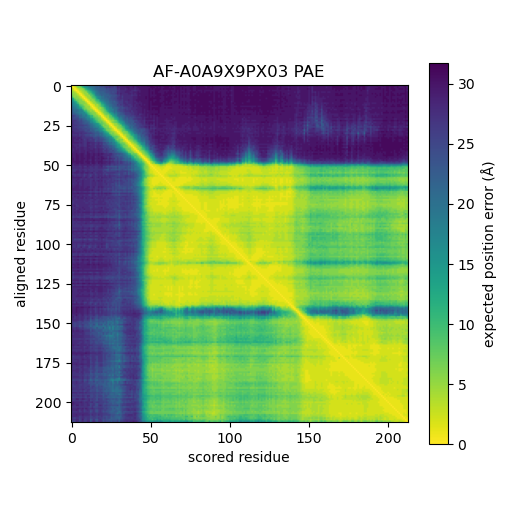 1.00 98.00 73 TYR A O 1
ATOM 622 N N . VAL A 1 74 ? 4.306 -1.446 -18.144 1.00 97.31 74 VAL A N 1
ATOM 623 C CA . VAL A 1 74 ? 3.310 -0.416 -17.820 1.00 97.31 74 VAL A CA 1
ATOM 624 C C . VAL A 1 74 ? 3.267 -0.176 -16.314 1.00 97.31 74 VAL A C 1
ATOM 626 O O . VAL A 1 74 ? 3.274 0.974 -15.884 1.00 97.31 74 VAL A O 1
ATOM 629 N N . TRP A 1 75 ? 3.302 -1.237 -15.501 1.00 96.81 75 TRP A N 1
ATOM 630 C CA . TRP A 1 75 ? 3.299 -1.114 -14.044 1.00 96.81 75 TRP A CA 1
ATOM 631 C C . TRP A 1 75 ? 4.553 -0.392 -13.541 1.00 96.81 75 TRP A C 1
ATOM 633 O O . TRP A 1 75 ? 4.438 0.546 -12.750 1.00 96.81 75 TRP A O 1
ATOM 643 N N . LEU A 1 76 ? 5.733 -0.761 -14.053 1.00 97.44 76 LEU A N 1
ATOM 644 C CA . LEU A 1 76 ? 7.002 -0.095 -13.733 1.00 97.44 76 LEU A CA 1
ATOM 645 C C . LEU A 1 76 ? 7.007 1.383 -14.158 1.00 97.44 76 LEU A C 1
ATOM 647 O O . LEU A 1 76 ? 7.580 2.228 -13.475 1.00 97.44 76 LEU A O 1
ATOM 651 N N . ARG A 1 77 ? 6.366 1.741 -15.276 1.00 97.25 77 ARG A N 1
ATOM 652 C CA . ARG A 1 77 ? 6.260 3.147 -15.687 1.00 97.25 77 ARG A CA 1
ATOM 653 C C . ARG A 1 77 ? 5.260 3.919 -14.826 1.00 97.25 77 ARG A C 1
ATOM 655 O O . ARG A 1 77 ? 5.557 5.049 -14.431 1.00 97.25 77 ARG A O 1
ATOM 662 N N . ASP A 1 78 ? 4.109 3.314 -14.536 1.00 96.56 78 ASP A N 1
ATOM 663 C CA . ASP A 1 78 ? 3.006 3.890 -13.756 1.00 96.56 78 ASP A CA 1
ATOM 664 C C . ASP A 1 78 ? 3.385 4.120 -12.282 1.00 96.56 78 ASP A C 1
ATOM 666 O O . ASP A 1 78 ? 2.972 5.097 -11.656 1.00 96.56 78 ASP A O 1
ATOM 670 N N . HIS A 1 79 ? 4.235 3.255 -11.724 1.00 95.94 79 HIS A N 1
ATOM 671 C CA . HIS A 1 79 ? 4.672 3.319 -10.327 1.00 95.94 79 HIS A CA 1
ATOM 672 C C . HIS A 1 79 ? 6.009 4.043 -10.147 1.00 95.94 79 HIS A C 1
ATOM 674 O O . HIS A 1 79 ? 6.672 3.871 -9.117 1.00 95.94 79 HIS A O 1
ATOM 680 N N . CYS A 1 80 ? 6.435 4.834 -11.135 1.00 96.00 80 CYS A N 1
ATOM 681 C CA . CYS A 1 80 ? 7.679 5.586 -11.062 1.00 96.00 80 CYS A CA 1
ATOM 682 C C . CYS A 1 80 ? 7.683 6.534 -9.848 1.00 96.00 80 CYS A C 1
ATOM 684 O O . CYS A 1 80 ? 6.739 7.291 -9.620 1.00 96.00 80 CYS A O 1
ATOM 686 N N . ARG A 1 81 ? 8.776 6.516 -9.072 1.00 94.69 81 ARG A N 1
ATOM 687 C CA . ARG A 1 81 ? 8.958 7.342 -7.862 1.00 94.69 81 ARG A CA 1
ATOM 688 C C . ARG A 1 81 ? 9.885 8.545 -8.067 1.00 94.69 81 ARG A C 1
ATOM 690 O O . ARG A 1 81 ? 10.393 9.106 -7.098 1.00 94.69 81 ARG A O 1
ATOM 697 N N . SER A 1 82 ? 10.133 8.941 -9.316 1.00 94.12 82 SER A N 1
ATOM 698 C CA . SER A 1 82 ? 10.862 10.177 -9.619 1.00 94.12 82 SER A CA 1
ATOM 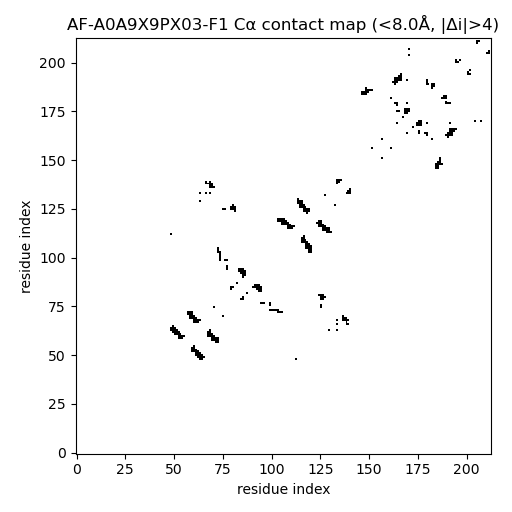699 C C . SER A 1 82 ? 10.048 11.408 -9.200 1.00 94.12 82 SER A C 1
ATOM 701 O O . SER A 1 82 ? 8.821 11.356 -9.122 1.00 94.12 82 SER A O 1
ATOM 703 N N . ALA A 1 83 ? 10.719 12.538 -8.960 1.00 93.56 83 ALA A N 1
ATOM 704 C CA . ALA A 1 83 ? 10.063 13.765 -8.497 1.00 93.56 83 ALA A CA 1
ATOM 705 C C . ALA A 1 83 ? 9.010 14.319 -9.479 1.00 93.56 83 ALA A C 1
ATOM 707 O O . ALA A 1 83 ? 8.099 15.025 -9.057 1.00 93.56 83 ALA A O 1
ATOM 708 N N . SER A 1 84 ? 9.109 13.997 -10.775 1.00 93.75 84 SER A N 1
ATOM 709 C CA . SER A 1 84 ? 8.104 14.385 -11.772 1.00 93.75 84 SER A CA 1
ATOM 710 C C . SER A 1 84 ? 6.872 13.476 -11.779 1.00 93.75 84 SER A C 1
ATOM 712 O O . SER A 1 84 ? 5.804 13.914 -12.193 1.00 93.75 84 SER A O 1
ATOM 714 N N . CYS A 1 85 ? 6.995 12.230 -11.311 1.00 94.69 85 CYS A N 1
ATOM 715 C CA . CYS A 1 85 ? 5.900 11.256 -11.299 1.00 94.69 85 CYS A CA 1
ATOM 716 C C . CYS A 1 85 ? 5.259 11.086 -9.917 1.00 94.69 85 CYS A C 1
ATOM 718 O O . CYS A 1 85 ? 4.126 10.613 -9.832 1.00 94.69 85 CYS A O 1
ATOM 720 N N . TYR A 1 86 ? 5.954 11.455 -8.839 1.00 95.88 86 TYR A N 1
ATOM 721 C CA . TYR A 1 86 ? 5.526 11.183 -7.473 1.00 95.88 86 TYR A CA 1
ATOM 722 C C . TYR A 1 86 ? 5.968 12.274 -6.495 1.00 95.88 86 TYR A C 1
ATOM 724 O O . TYR A 1 86 ? 7.149 12.614 -6.395 1.00 95.88 86 TYR A O 1
ATOM 732 N N . ASN A 1 87 ? 5.017 12.778 -5.710 1.00 95.88 87 ASN A N 1
ATOM 733 C CA . ASN A 1 87 ? 5.283 13.702 -4.620 1.00 95.88 87 ASN A CA 1
ATOM 734 C C . ASN A 1 87 ? 5.581 12.919 -3.333 1.00 95.88 87 ASN A C 1
ATOM 736 O O . ASN A 1 87 ? 4.686 12.348 -2.710 1.00 95.88 87 ASN A O 1
ATOM 740 N N . SER A 1 88 ? 6.845 12.919 -2.904 1.00 93.88 88 SER A N 1
ATOM 741 C CA . SER A 1 88 ? 7.287 12.182 -1.714 1.00 93.88 88 SER A CA 1
ATOM 742 C C . SER A 1 88 ? 6.762 12.732 -0.388 1.00 93.88 88 SER A C 1
ATOM 744 O O . SER A 1 88 ? 6.757 11.990 0.587 1.00 93.88 88 SER A O 1
ATOM 746 N N . LYS A 1 89 ? 6.303 13.990 -0.341 1.00 95.38 89 LYS A N 1
ATOM 747 C CA . LYS A 1 89 ? 5.747 14.604 0.876 1.00 95.38 89 LYS A CA 1
ATOM 748 C C . LYS A 1 89 ? 4.281 14.245 1.081 1.00 95.38 89 LYS A C 1
ATOM 750 O O . LYS A 1 89 ? 3.864 14.005 2.206 1.00 95.38 89 LYS A O 1
ATOM 755 N N . THR A 1 90 ? 3.498 14.239 0.002 1.00 96.00 90 THR A N 1
ATOM 756 C CA . THR A 1 90 ? 2.050 13.965 0.062 1.00 96.00 90 THR A CA 1
ATOM 757 C C . THR A 1 90 ? 1.700 12.522 -0.281 1.00 96.00 90 THR A C 1
ATOM 759 O O . THR A 1 90 ? 0.546 12.126 -0.159 1.00 96.00 90 THR A O 1
ATOM 762 N N . HIS A 1 91 ? 2.685 11.734 -0.715 1.00 94.31 91 HIS A N 1
ATOM 763 C CA . HIS A 1 91 ? 2.517 10.373 -1.214 1.00 94.31 91 HIS A CA 1
ATOM 764 C C . HIS A 1 91 ? 1.561 10.246 -2.413 1.00 94.31 91 HIS A C 1
ATOM 766 O O . HIS A 1 91 ? 0.977 9.189 -2.647 1.00 94.31 91 HIS A O 1
ATOM 772 N N . GLN A 1 92 ? 1.420 11.314 -3.200 1.00 95.25 92 GLN A N 1
ATOM 773 C CA . GLN A 1 92 ? 0.543 11.360 -4.370 1.00 95.25 92 GLN A CA 1
ATOM 774 C C . GLN A 1 92 ? 1.315 11.078 -5.659 1.00 95.25 92 GLN A C 1
ATOM 776 O O . GLN A 1 92 ? 2.451 11.526 -5.833 1.00 95.25 92 GLN A O 1
ATOM 781 N N . ARG A 1 93 ? 0.673 10.365 -6.585 1.00 94.62 93 ARG A N 1
ATOM 782 C CA . ARG A 1 93 ? 1.160 10.200 -7.956 1.00 94.62 93 ARG A CA 1
ATOM 783 C C . ARG A 1 93 ? 0.721 11.392 -8.807 1.00 94.62 93 ARG A C 1
ATOM 785 O O . ARG A 1 93 ? -0.428 11.812 -8.729 1.00 94.62 93 ARG A O 1
ATOM 792 N N . SER A 1 94 ? 1.642 11.894 -9.620 1.00 94.56 94 SER A N 1
ATOM 793 C CA . SER A 1 94 ? 1.417 12.978 -10.585 1.00 94.56 94 SER A CA 1
ATOM 794 C C . SER A 1 94 ? 1.327 12.476 -12.027 1.00 94.56 94 SER A C 1
ATOM 796 O O . SER A 1 94 ? 0.851 13.195 -12.898 1.00 94.56 94 SER A O 1
ATOM 798 N N . LEU A 1 95 ? 1.812 11.261 -12.293 1.00 93.25 95 LEU A N 1
ATOM 799 C CA . LEU A 1 95 ? 1.707 10.623 -13.600 1.00 93.25 95 LEU A CA 1
ATOM 800 C C . LEU A 1 95 ? 0.263 10.181 -13.876 1.00 93.25 95 LEU A C 1
ATOM 802 O O . LEU A 1 95 ? -0.335 9.472 -13.063 1.00 93.25 95 LEU A O 1
ATOM 806 N N . ASP A 1 96 ? -0.257 10.555 -15.043 1.00 93.75 96 ASP A N 1
ATOM 807 C CA . ASP A 1 96 ? -1.523 10.044 -15.561 1.00 93.75 96 ASP A CA 1
ATOM 808 C C . ASP A 1 96 ? -1.330 8.645 -16.164 1.00 93.75 96 ASP A C 1
ATOM 810 O O . ASP A 1 96 ? -0.615 8.475 -17.153 1.00 93.75 96 ASP A O 1
ATOM 814 N N . THR A 1 97 ? -1.987 7.639 -15.591 1.00 94.38 97 THR A N 1
ATOM 815 C CA . THR A 1 97 ? -1.915 6.250 -16.058 1.00 94.38 97 THR A CA 1
ATOM 816 C C . THR A 1 97 ? -2.400 6.102 -17.500 1.00 94.38 97 THR A C 1
ATOM 818 O O . THR A 1 97 ? -1.829 5.313 -18.246 1.00 94.38 97 THR A O 1
ATOM 821 N N . ALA A 1 98 ? -3.400 6.883 -17.927 1.00 94.94 98 ALA A N 1
ATOM 822 C CA . ALA A 1 98 ? -3.922 6.821 -19.294 1.00 94.94 98 ALA A CA 1
ATOM 823 C C . ALA A 1 98 ? -2.931 7.363 -20.339 1.00 94.94 98 ALA A C 1
ATOM 825 O O . ALA A 1 98 ? -3.048 7.053 -21.523 1.00 94.94 98 ALA A O 1
ATOM 826 N N . SER A 1 99 ? -1.945 8.151 -19.902 1.00 93.50 99 SER A N 1
ATOM 827 C CA . SER A 1 99 ? -0.869 8.658 -20.758 1.00 93.50 99 SER A CA 1
ATOM 828 C C . SER A 1 99 ? 0.252 7.640 -21.002 1.00 93.50 99 SER A C 1
ATOM 830 O O . SER A 1 99 ? 1.089 7.852 -21.880 1.00 93.50 99 SER A O 1
ATOM 832 N N . VAL A 1 100 ? 0.295 6.543 -20.237 1.00 95.75 100 VAL A N 1
ATOM 833 C CA . VAL A 1 100 ? 1.314 5.501 -20.392 1.00 95.75 100 VAL A CA 1
ATOM 834 C C . VAL A 1 100 ? 0.950 4.608 -21.576 1.00 95.75 100 VAL A C 1
ATOM 836 O O . VAL A 1 100 ? -0.104 3.978 -21.588 1.00 95.75 100 VAL A O 1
ATOM 839 N N . ASP A 1 101 ? 1.848 4.528 -22.558 1.00 95.75 101 ASP A N 1
ATOM 840 C CA . ASP A 1 101 ? 1.717 3.590 -23.674 1.00 95.75 101 ASP A CA 1
ATOM 841 C C . ASP A 1 101 ? 1.672 2.144 -23.151 1.00 95.75 101 ASP A C 1
ATOM 843 O O . ASP A 1 101 ? 2.577 1.695 -22.447 1.00 95.75 101 ASP A O 1
ATOM 847 N N . LEU A 1 102 ? 0.621 1.403 -23.507 1.00 95.50 102 LEU A N 1
ATOM 848 C CA . LEU A 1 102 ? 0.432 0.012 -23.089 1.00 95.50 102 LEU A CA 1
ATOM 849 C C . LEU A 1 102 ? 1.500 -0.930 -23.662 1.00 95.50 102 LEU A C 1
ATOM 851 O O . LEU A 1 102 ? 1.756 -1.988 -23.095 1.00 95.50 102 LEU A O 1
ATOM 855 N N . CYS A 1 103 ? 2.140 -0.532 -24.760 1.00 95.81 103 CYS A N 1
ATOM 856 C CA . CYS A 1 103 ? 3.233 -1.258 -25.393 1.00 95.81 103 CYS A CA 1
ATOM 857 C C . CYS A 1 103 ? 4.616 -0.750 -24.949 1.00 95.81 103 CYS A C 1
ATOM 859 O O . CYS A 1 103 ? 5.620 -1.136 -25.556 1.00 95.81 103 CYS A O 1
ATOM 861 N N . ILE A 1 104 ? 4.694 0.123 -23.932 1.00 96.88 104 ILE A N 1
ATOM 862 C CA . ILE A 1 104 ? 5.960 0.707 -23.481 1.00 96.88 104 ILE A CA 1
ATOM 863 C C . ILE A 1 104 ? 6.952 -0.381 -23.059 1.00 96.88 104 ILE A C 1
ATOM 865 O O . ILE A 1 104 ? 6.610 -1.316 -22.341 1.00 96.88 104 ILE A O 1
ATOM 869 N N . LYS A 1 105 ? 8.214 -0.233 -23.475 1.00 97.69 105 LYS A N 1
ATOM 870 C CA . LYS A 1 105 ? 9.331 -1.087 -23.052 1.00 97.69 105 LYS A CA 1
ATOM 871 C C . LYS A 1 105 ? 10.556 -0.224 -22.761 1.00 97.69 105 LYS A C 1
ATOM 873 O O . LYS A 1 105 ? 10.772 0.772 -23.460 1.00 97.69 105 LYS A O 1
ATOM 878 N N . PRO A 1 106 ? 11.372 -0.568 -21.755 1.00 97.62 106 PRO A N 1
ATOM 879 C CA . PRO A 1 106 ? 12.613 0.144 -21.501 1.00 97.62 106 PRO A CA 1
ATOM 880 C C . PRO A 1 106 ? 13.589 -0.074 -22.664 1.00 97.62 106 PRO A C 1
ATOM 882 O O . PRO A 1 106 ? 13.753 -1.186 -23.165 1.00 97.62 106 PRO A O 1
ATOM 885 N N . LYS A 1 107 ? 14.260 1.005 -23.076 1.00 97.25 107 LYS A N 1
ATOM 886 C CA . LYS A 1 107 ? 15.378 0.969 -24.028 1.00 97.25 107 LYS A CA 1
ATOM 887 C C . LYS A 1 107 ? 16.623 0.362 -23.393 1.00 97.25 107 LYS A C 1
ATOM 889 O O . LYS A 1 107 ? 17.375 -0.334 -24.064 1.00 97.25 107 LYS A O 1
ATOM 894 N N . THR A 1 108 ? 16.856 0.666 -22.119 1.00 97.44 108 THR A N 1
ATOM 895 C CA . THR A 1 108 ? 17.993 0.144 -21.360 1.00 97.44 108 THR A CA 1
ATOM 896 C C . THR A 1 108 ? 17.588 -0.153 -19.925 1.00 97.44 108 THR A C 1
ATOM 898 O O . THR A 1 108 ? 16.765 0.555 -19.334 1.00 97.44 108 THR A O 1
ATOM 901 N N . ILE A 1 109 ? 18.196 -1.202 -19.375 1.00 97.50 109 ILE A N 1
ATOM 902 C CA . ILE A 1 109 ? 18.058 -1.611 -17.981 1.00 97.50 109 ILE A CA 1
ATOM 903 C C . ILE A 1 109 ? 19.464 -1.707 -17.394 1.00 97.50 109 ILE A C 1
ATOM 905 O O . ILE A 1 109 ? 20.353 -2.310 -17.997 1.00 97.50 109 ILE A O 1
ATOM 909 N N . ARG A 1 110 ? 19.681 -1.084 -16.236 1.00 96.00 110 ARG A N 1
ATOM 910 C CA . ARG A 1 110 ? 20.955 -1.131 -15.508 1.00 96.00 110 ARG A CA 1
ATOM 911 C C . ARG A 1 110 ? 20.696 -1.492 -14.056 1.00 96.00 110 ARG A C 1
ATOM 913 O O . ARG A 1 110 ? 19.793 -0.938 -13.443 1.00 96.00 110 ARG A O 1
ATOM 920 N N . LEU A 1 111 ? 21.525 -2.368 -13.505 1.00 94.31 111 LEU A N 1
ATOM 921 C CA . LEU A 1 111 ? 21.588 -2.643 -12.075 1.00 94.31 111 LEU A CA 1
ATOM 922 C C . LEU A 1 111 ? 22.841 -1.982 -11.491 1.00 94.31 111 LEU A C 1
ATOM 924 O O . LEU A 1 111 ? 23.905 -2.033 -12.105 1.00 94.31 111 LEU A O 1
ATOM 928 N N . ASP A 1 112 ? 22.701 -1.371 -10.321 1.00 92.88 112 ASP A N 1
ATOM 929 C CA . ASP A 1 112 ? 23.783 -0.756 -9.554 1.00 92.88 112 ASP A CA 1
ATOM 930 C C . ASP A 1 112 ? 23.652 -1.163 -8.091 1.00 92.88 112 ASP A C 1
ATOM 932 O O . ASP A 1 112 ? 22.751 -0.670 -7.420 1.00 92.88 112 ASP A O 1
ATOM 936 N N . GLU A 1 113 ? 24.494 -2.090 -7.629 1.00 88.38 113 GLU A N 1
ATOM 937 C CA . GLU A 1 113 ? 24.456 -2.700 -6.290 1.00 88.38 113 GLU A CA 1
ATOM 938 C C . GLU A 1 113 ? 23.049 -3.177 -5.872 1.00 88.38 113 GLU A C 1
ATOM 940 O O . GLU A 1 113 ? 22.704 -4.345 -6.040 1.00 88.38 113 GLU A O 1
ATOM 945 N N . THR A 1 114 ? 22.221 -2.267 -5.359 1.00 92.44 114 THR A N 1
ATOM 946 C CA . THR A 1 114 ? 20.868 -2.487 -4.836 1.00 92.44 114 THR A CA 1
ATOM 947 C C . THR A 1 114 ? 19.764 -1.732 -5.589 1.00 92.44 114 THR A C 1
ATOM 949 O O . THR A 1 114 ? 18.604 -1.782 -5.181 1.00 92.44 114 THR A O 1
ATOM 952 N N . THR A 1 115 ? 20.087 -1.031 -6.679 1.00 95.88 115 THR A N 1
ATOM 953 C CA . THR A 1 115 ? 19.156 -0.171 -7.425 1.00 95.88 115 THR A CA 1
ATOM 954 C C . THR A 1 115 ? 19.060 -0.572 -8.896 1.00 95.88 115 THR A C 1
ATOM 956 O O . THR A 1 115 ? 20.061 -0.629 -9.608 1.00 95.88 115 THR A O 1
ATOM 959 N N . LEU A 1 116 ? 17.837 -0.781 -9.384 1.00 96.94 116 LEU A N 1
ATOM 960 C CA . LEU A 1 116 ? 17.531 -0.947 -10.803 1.00 96.94 116 LEU A CA 1
ATOM 961 C C . LEU A 1 116 ? 17.140 0.380 -11.447 1.00 96.94 116 LEU A C 1
ATOM 963 O O . LEU A 1 116 ? 16.373 1.160 -10.885 1.00 96.94 116 LEU A O 1
ATOM 967 N N . PHE A 1 117 ? 17.626 0.592 -12.663 1.00 97.88 117 PHE A N 1
ATOM 968 C CA . PHE A 1 117 ? 17.347 1.746 -13.503 1.00 97.88 117 PHE A CA 1
ATOM 969 C C . PHE A 1 117 ? 16.716 1.284 -14.811 1.00 97.88 117 PHE A C 1
ATOM 971 O O . PHE A 1 117 ? 17.255 0.407 -15.483 1.00 97.88 117 PHE A O 1
ATOM 978 N N . PHE A 1 118 ? 15.620 1.931 -15.193 1.00 98.19 118 PHE A N 1
ATOM 979 C CA . PHE A 1 118 ? 14.918 1.725 -16.455 1.00 98.19 118 PHE A CA 1
ATOM 980 C C . PHE A 1 118 ? 14.918 3.038 -17.228 1.00 98.19 118 PHE A C 1
ATOM 982 O O . PHE A 1 118 ? 14.411 4.041 -16.724 1.00 98.19 118 PHE A O 1
ATOM 989 N N . THR A 1 119 ? 15.469 3.035 -18.440 1.00 98.12 119 THR A N 1
ATOM 990 C CA . THR A 1 119 ? 15.398 4.188 -19.348 1.00 98.12 119 THR A CA 1
ATOM 991 C C . THR A 1 119 ? 14.320 3.937 -20.388 1.00 98.12 119 THR A C 1
ATOM 993 O O . THR A 1 119 ? 14.401 2.977 -21.154 1.00 98.12 119 THR A O 1
ATOM 996 N N . TRP A 1 120 ? 13.312 4.797 -20.428 1.00 97.56 120 TRP A N 1
ATOM 997 C CA . TRP A 1 120 ? 12.129 4.657 -21.273 1.00 97.56 120 TRP A CA 1
ATOM 998 C C . TRP A 1 120 ? 12.319 5.288 -22.665 1.00 97.56 120 TRP A C 1
ATOM 1000 O O . TRP A 1 120 ? 13.286 6.024 -22.892 1.00 97.56 120 TRP A O 1
ATOM 1010 N N . PRO A 1 121 ? 11.422 5.021 -23.636 1.00 96.88 121 PRO A N 1
ATOM 1011 C CA . PRO A 1 121 ? 11.552 5.555 -24.989 1.00 96.88 121 PRO A CA 1
ATOM 1012 C C . PRO A 1 121 ? 11.572 7.086 -25.070 1.00 96.88 121 PRO A C 1
ATOM 1014 O O . PRO A 1 121 ? 12.287 7.619 -25.922 1.00 96.88 121 PRO A O 1
ATOM 1017 N N . ASP A 1 122 ? 10.860 7.749 -24.155 1.00 93.88 122 ASP A N 1
ATOM 1018 C CA . ASP A 1 122 ? 10.791 9.205 -23.953 1.00 93.88 122 ASP A CA 1
ATOM 1019 C C . ASP A 1 122 ? 12.048 9.794 -23.274 1.00 93.88 122 ASP A C 1
ATOM 1021 O O . ASP A 1 122 ? 12.139 11.003 -23.074 1.00 93.88 122 ASP A O 1
ATOM 1025 N N . GLY A 1 123 ? 13.027 8.954 -22.922 1.00 95.69 123 GLY A N 1
ATOM 1026 C CA . GLY A 1 123 ? 14.237 9.347 -22.199 1.00 95.69 123 GLY A CA 1
ATOM 1027 C C . GLY A 1 123 ? 14.045 9.474 -20.686 1.00 95.69 123 GLY A C 1
ATOM 1028 O O . GLY A 1 123 ? 15.009 9.769 -19.981 1.00 95.69 123 GLY A O 1
ATOM 1029 N N . HIS A 1 124 ? 12.838 9.234 -20.161 1.00 96.56 124 HIS A N 1
ATOM 1030 C CA . HIS A 1 124 ? 12.596 9.217 -18.723 1.00 96.56 124 HIS A CA 1
ATOM 1031 C C . HIS A 1 124 ? 13.387 8.085 -18.061 1.00 96.56 124 HIS A C 1
ATOM 1033 O O . HIS A 1 124 ? 13.486 6.986 -18.606 1.00 96.56 124 HIS A O 1
ATOM 1039 N N . VAL A 1 125 ? 13.904 8.330 -16.855 1.00 97.25 125 VAL A N 1
ATOM 1040 C CA . VAL A 1 125 ? 14.613 7.317 -16.066 1.00 97.25 125 VAL A CA 1
ATOM 1041 C C . VAL A 1 125 ? 13.843 7.034 -14.786 1.00 97.25 125 VAL A C 1
ATOM 1043 O O . VAL A 1 125 ? 13.664 7.912 -13.940 1.00 97.25 125 VAL A O 1
ATOM 1046 N N . THR A 1 126 ? 13.414 5.787 -14.632 1.00 97.56 126 THR A N 1
ATOM 1047 C CA . THR A 1 126 ? 12.824 5.280 -13.393 1.00 97.56 126 THR A CA 1
ATOM 1048 C C . THR A 1 126 ? 13.872 4.502 -12.615 1.00 97.56 126 THR A C 1
ATOM 1050 O O . THR A 1 126 ? 14.648 3.749 -13.200 1.00 97.56 126 THR A O 1
ATOM 1053 N N . LYS A 1 127 ? 13.884 4.678 -11.292 1.00 97.12 127 LYS A N 1
ATOM 1054 C CA . LYS A 1 127 ? 14.762 3.944 -10.381 1.00 97.12 127 LYS A CA 1
ATOM 1055 C C . LYS A 1 127 ? 13.961 3.216 -9.309 1.00 97.12 127 LYS A C 1
ATOM 1057 O O . LYS A 1 127 ? 12.988 3.775 -8.797 1.00 97.12 127 LYS A O 1
ATOM 1062 N N . TYR A 1 128 ? 14.406 2.016 -8.962 1.00 97.44 128 TYR A N 1
ATOM 1063 C CA . TYR A 1 128 ? 13.804 1.183 -7.930 1.00 97.44 128 TYR A CA 1
ATOM 1064 C C . TYR A 1 128 ? 14.864 0.509 -7.071 1.00 97.44 128 TYR A C 1
ATOM 1066 O O . TYR A 1 128 ? 15.761 -0.142 -7.599 1.00 97.44 128 TYR A O 1
ATOM 1074 N N . ASP A 1 129 ? 14.708 0.600 -5.754 1.00 95.69 129 ASP A N 1
ATOM 1075 C CA . ASP A 1 129 ? 15.455 -0.242 -4.823 1.00 95.69 129 ASP A CA 1
ATOM 1076 C C . ASP A 1 129 ? 14.963 -1.694 -4.941 1.00 95.69 129 ASP A C 1
ATOM 1078 O O . ASP A 1 129 ? 13.752 -1.940 -5.018 1.00 95.69 129 ASP A O 1
ATOM 1082 N N . LEU A 1 130 ? 15.873 -2.670 -4.913 1.00 95.06 130 LEU A N 1
ATOM 1083 C CA . LEU A 1 130 ? 15.521 -4.092 -5.017 1.00 95.06 130 LEU A CA 1
ATOM 1084 C C . LEU A 1 130 ? 14.546 -4.525 -3.905 1.00 95.06 130 LEU A C 1
ATOM 1086 O O . LEU A 1 130 ? 13.545 -5.185 -4.182 1.00 95.06 130 LEU A O 1
ATOM 1090 N N . ASP A 1 131 ? 14.748 -4.063 -2.669 1.00 93.44 131 ASP A N 1
ATOM 1091 C CA . ASP A 1 131 ? 13.834 -4.328 -1.544 1.00 93.44 131 ASP A CA 1
ATOM 1092 C C . ASP A 1 131 ? 12.448 -3.703 -1.731 1.00 93.44 131 ASP A C 1
ATOM 1094 O O . ASP A 1 131 ? 11.439 -4.177 -1.195 1.00 93.44 131 ASP A O 1
ATOM 1098 N N . TRP A 1 132 ? 12.369 -2.590 -2.463 1.00 93.69 132 TRP A N 1
ATOM 1099 C CA . TRP A 1 132 ? 11.086 -2.001 -2.814 1.00 93.69 132 TRP A CA 1
ATOM 1100 C C . TRP A 1 132 ? 10.353 -2.890 -3.819 1.00 93.69 132 TRP A C 1
ATOM 1102 O O . TRP A 1 132 ? 9.169 -3.160 -3.619 1.00 93.69 132 TRP A O 1
ATOM 1112 N N . LEU A 1 133 ? 11.051 -3.404 -4.834 1.00 95.00 133 LEU A N 1
ATOM 1113 C CA . LEU A 1 133 ? 10.481 -4.337 -5.807 1.00 95.00 133 LEU A CA 1
ATOM 1114 C C . LEU A 1 133 ? 10.000 -5.627 -5.139 1.00 95.00 133 LEU A C 1
ATOM 1116 O O . LEU A 1 133 ? 8.874 -6.041 -5.392 1.00 95.00 133 LEU A O 1
ATOM 1120 N N . VAL A 1 134 ? 10.762 -6.192 -4.198 1.00 93.31 134 VAL A N 1
ATOM 1121 C CA . VAL A 1 134 ? 10.310 -7.358 -3.416 1.00 93.31 134 VAL A CA 1
ATOM 1122 C C . VAL A 1 134 ? 9.002 -7.057 -2.690 1.00 93.31 134 VAL A C 1
ATOM 1124 O O . VAL A 1 134 ? 8.025 -7.778 -2.865 1.00 93.31 134 VAL A O 1
ATOM 1127 N N . ARG A 1 135 ? 8.928 -5.956 -1.934 1.00 91.56 135 ARG A N 1
ATOM 1128 C CA . ARG A 1 135 ? 7.720 -5.600 -1.161 1.00 91.56 135 ARG A CA 1
ATOM 1129 C C . ARG A 1 135 ? 6.488 -5.291 -2.020 1.00 91.56 135 ARG A C 1
ATOM 1131 O O . ARG A 1 135 ? 5.368 -5.369 -1.514 1.00 91.56 135 ARG A O 1
ATOM 1138 N N . ASN A 1 136 ? 6.683 -4.909 -3.281 1.00 92.25 136 ASN A N 1
ATOM 1139 C CA . ASN A 1 136 ? 5.608 -4.481 -4.181 1.00 92.25 136 ASN A CA 1
ATOM 1140 C C . ASN A 1 136 ? 5.365 -5.442 -5.358 1.00 92.25 136 ASN A C 1
ATOM 1142 O O . ASN A 1 136 ? 4.491 -5.171 -6.174 1.00 92.25 136 ASN A O 1
ATOM 1146 N N . SER A 1 137 ? 6.100 -6.552 -5.439 1.00 92.75 137 SER A N 1
ATOM 1147 C CA . SER A 1 137 ? 5.867 -7.623 -6.414 1.00 92.75 137 SER A CA 1
ATOM 1148 C C . SER A 1 137 ? 4.732 -8.543 -5.978 1.00 92.75 137 SER A C 1
ATOM 1150 O O . SER A 1 137 ? 4.476 -8.712 -4.781 1.00 92.75 137 SER A O 1
ATOM 1152 N N . TYR A 1 138 ? 4.091 -9.199 -6.945 1.00 89.81 138 TYR A N 1
ATOM 1153 C CA . TYR A 1 138 ? 3.098 -10.230 -6.656 1.00 89.81 138 TYR A CA 1
ATOM 1154 C C . TYR A 1 138 ? 3.713 -11.415 -5.897 1.00 89.81 138 TYR A C 1
ATOM 1156 O O . TYR A 1 138 ? 3.093 -11.948 -4.980 1.00 89.81 138 TYR A O 1
ATOM 1164 N N . GLU A 1 139 ? 4.943 -11.806 -6.233 1.00 91.12 139 GLU A N 1
ATOM 1165 C CA . GLU A 1 139 ? 5.631 -12.957 -5.644 1.00 91.12 139 GLU A CA 1
ATOM 1166 C C . GLU A 1 139 ? 6.213 -12.666 -4.254 1.00 91.12 139 GLU A C 1
ATOM 1168 O O . GLU A 1 139 ? 6.261 -13.549 -3.391 1.00 91.12 139 GLU A O 1
ATOM 1173 N N . GLY A 1 140 ? 6.632 -11.423 -4.005 1.00 85.06 140 GLY A N 1
ATOM 1174 C CA . GLY A 1 140 ? 7.119 -10.981 -2.701 1.00 85.06 140 GLY A CA 1
ATOM 1175 C C . GLY A 1 140 ? 5.998 -10.654 -1.710 1.00 85.06 140 GLY A C 1
ATOM 1176 O O . GLY A 1 140 ? 6.187 -10.807 -0.498 1.00 85.06 140 GLY A O 1
ATOM 1177 N N . GLN A 1 141 ? 4.801 -10.294 -2.186 1.00 78.56 141 GLN A N 1
ATOM 1178 C CA . GLN A 1 141 ? 3.613 -10.124 -1.344 1.00 78.56 141 GLN A CA 1
ATOM 1179 C C . GLN A 1 141 ? 3.018 -11.472 -0.909 1.00 78.56 141 GLN A C 1
ATOM 1181 O O . GLN A 1 141 ? 1.972 -11.919 -1.373 1.00 78.56 141 GLN A O 1
ATOM 1186 N N . LYS A 1 142 ? 3.658 -12.114 0.073 1.00 65.88 142 LYS A N 1
ATOM 1187 C CA . LYS A 1 142 ? 3.199 -13.395 0.647 1.00 65.88 142 LYS A CA 1
ATOM 1188 C C . LYS A 1 142 ? 1.943 -13.280 1.518 1.00 65.88 142 LYS A C 1
ATOM 1190 O O . LYS A 1 142 ? 1.336 -14.295 1.853 1.00 65.88 142 LYS A O 1
ATOM 1195 N N . GLN A 1 143 ? 1.545 -12.070 1.907 1.00 62.28 143 GLN A N 1
ATOM 1196 C CA . GLN A 1 143 ? 0.368 -11.830 2.739 1.00 62.28 143 GLN A CA 1
ATOM 1197 C C . GLN A 1 143 ? -0.544 -10.814 2.065 1.00 62.28 143 GLN A C 1
ATOM 1199 O O . GLN A 1 143 ? -0.162 -9.667 1.841 1.00 62.28 143 GLN A O 1
ATOM 1204 N N . LYS A 1 144 ? -1.784 -11.225 1.781 1.00 59.03 144 LYS A N 1
ATOM 1205 C CA . LYS A 1 144 ? -2.842 -10.268 1.463 1.00 59.03 144 LYS A CA 1
ATOM 1206 C C . LYS A 1 144 ? -3.007 -9.350 2.672 1.00 59.03 144 LYS A C 1
ATOM 1208 O O . LYS A 1 144 ? -3.160 -9.844 3.787 1.00 59.03 144 LYS A O 1
ATOM 1213 N N . VAL A 1 145 ? -3.074 -8.039 2.446 1.00 63.22 145 VAL A N 1
ATOM 1214 C CA . VAL A 1 145 ? -3.493 -7.039 3.448 1.00 63.22 145 VAL A CA 1
ATOM 1215 C C . VAL A 1 145 ? -5.005 -7.165 3.713 1.00 63.22 145 VAL A C 1
ATOM 1217 O O . VAL A 1 145 ? -5.747 -6.191 3.747 1.00 63.22 145 VAL A O 1
ATOM 1220 N N . ILE A 1 146 ? -5.516 -8.391 3.838 1.00 70.88 146 ILE A N 1
ATOM 1221 C CA . ILE A 1 146 ? -6.834 -8.612 4.413 1.00 70.88 146 ILE A CA 1
ATOM 1222 C C . ILE A 1 146 ? -6.596 -8.510 5.906 1.00 70.88 146 ILE A C 1
ATOM 1224 O O . ILE A 1 146 ? -5.969 -9.386 6.501 1.00 70.88 146 ILE A O 1
ATOM 1228 N N . GLN A 1 147 ? -7.061 -7.414 6.501 1.00 78.62 147 GLN A N 1
ATOM 1229 C CA . GLN A 1 147 ? -7.101 -7.333 7.951 1.00 78.62 147 GLN A C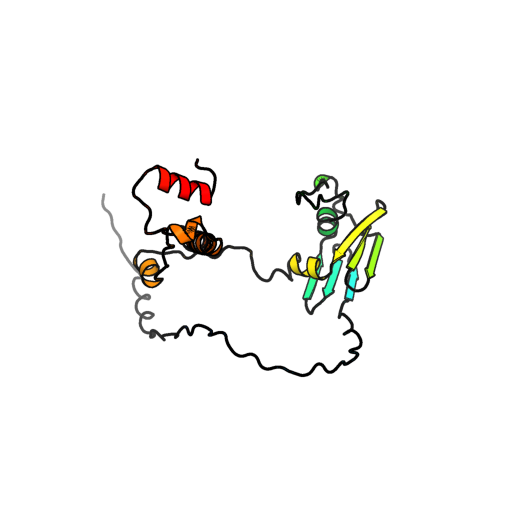A 1
ATOM 1230 C C . GLN A 1 147 ? -7.898 -8.540 8.462 1.00 78.62 147 GLN A C 1
ATOM 1232 O O . GLN A 1 147 ? -9.025 -8.750 7.998 1.00 78.62 147 GLN A O 1
ATOM 1237 N N . PRO A 1 148 ? -7.308 -9.375 9.334 1.00 86.88 148 PRO A N 1
ATOM 1238 C CA . PRO A 1 148 ? -7.974 -10.571 9.814 1.00 86.88 148 PRO A CA 1
ATOM 1239 C C . PRO A 1 148 ? -9.259 -10.169 10.529 1.00 86.88 148 PRO A C 1
ATOM 1241 O O . PRO A 1 148 ? -9.278 -9.196 11.279 1.00 86.88 148 PRO A O 1
ATOM 1244 N N . ARG A 1 149 ? -10.328 -10.923 10.283 1.00 91.94 149 ARG A N 1
ATOM 1245 C CA . ARG A 1 149 ? -11.620 -10.746 10.945 1.00 91.94 149 ARG A CA 1
ATOM 1246 C C . ARG A 1 149 ? -12.080 -12.081 11.489 1.00 91.94 149 ARG A C 1
ATOM 1248 O O . ARG A 1 149 ? -12.003 -13.089 10.788 1.00 91.94 149 ARG A O 1
ATOM 1255 N N . ILE A 1 150 ? -12.571 -12.077 12.718 1.00 93.75 150 ILE A N 1
ATOM 1256 C CA . ILE A 1 150 ? -13.148 -13.255 13.357 1.00 93.75 150 ILE A CA 1
ATOM 1257 C C . ILE A 1 150 ? -14.659 -13.079 13.353 1.00 93.75 150 ILE A C 1
ATOM 1259 O O . ILE A 1 150 ? -15.178 -12.115 13.906 1.00 93.75 150 ILE A O 1
ATOM 1263 N N . LEU A 1 151 ? -15.373 -14.015 12.726 1.00 95.75 151 LEU A N 1
ATOM 1264 C CA . LEU A 1 151 ? -16.817 -14.117 12.908 1.00 95.75 151 LEU A CA 1
ATOM 1265 C C . LEU A 1 151 ? -17.079 -14.691 14.300 1.00 95.75 151 LEU A C 1
ATOM 1267 O O . LEU A 1 151 ? -16.504 -15.716 14.666 1.00 95.75 151 LEU A O 1
ATOM 1271 N N . TRP A 1 152 ? -17.939 -14.038 15.071 1.00 96.62 152 TRP A N 1
ATOM 1272 C CA . TRP A 1 152 ? -18.214 -14.422 16.448 1.00 96.62 152 TRP A CA 1
ATOM 1273 C C . TRP A 1 152 ? -19.712 -14.450 16.729 1.00 96.62 152 TRP A C 1
ATOM 1275 O O . TRP A 1 152 ? -20.515 -13.735 16.134 1.00 96.62 152 TRP A O 1
ATOM 1285 N N . ASN A 1 153 ? -20.067 -15.309 17.673 1.00 96.56 153 ASN A N 1
ATOM 1286 C CA . ASN A 1 153 ? -21.309 -15.266 18.425 1.00 96.56 153 ASN A CA 1
ATOM 1287 C C . ASN A 1 153 ? -20.949 -15.040 19.908 1.00 96.56 153 ASN A C 1
ATOM 1289 O O . ASN A 1 153 ? -19.771 -14.898 20.249 1.00 96.56 153 ASN A O 1
ATOM 1293 N N . ALA A 1 154 ? -21.946 -15.025 20.794 1.00 95.31 154 ALA A N 1
ATOM 1294 C CA . ALA A 1 154 ? -21.718 -14.795 22.222 1.00 95.31 154 ALA A CA 1
ATOM 1295 C C . ALA A 1 154 ? -20.699 -15.777 22.836 1.00 95.31 154 ALA A C 1
ATOM 1297 O O . ALA A 1 154 ? -19.815 -15.361 23.577 1.00 95.31 154 ALA A O 1
ATOM 1298 N N . GLU A 1 155 ? -20.777 -17.062 22.484 1.00 96.44 155 GLU A N 1
ATOM 1299 C CA . GLU A 1 155 ? -19.884 -18.105 23.001 1.00 96.44 155 GLU A CA 1
ATOM 1300 C C . GLU A 1 155 ? -18.426 -17.892 22.561 1.00 96.44 155 GLU A C 1
ATOM 1302 O O . GLU A 1 155 ? -17.511 -17.984 23.380 1.00 96.44 155 GLU A O 1
ATOM 1307 N N . ILE A 1 156 ? -18.197 -17.575 21.282 1.00 95.06 156 ILE A N 1
ATOM 1308 C CA . ILE A 1 156 ? -16.854 -17.318 20.738 1.00 95.06 156 ILE A CA 1
ATOM 1309 C C . ILE A 1 156 ? -16.247 -16.072 21.385 1.00 95.06 156 ILE A C 1
ATOM 1311 O O . ILE A 1 156 ? -15.102 -16.116 21.830 1.00 95.06 156 ILE A O 1
ATOM 1315 N N . TYR A 1 157 ? -17.013 -14.981 21.470 1.00 94.19 157 TYR A N 1
ATOM 1316 C CA . TYR A 1 157 ? -16.516 -13.721 22.023 1.00 94.19 157 TYR A CA 1
ATOM 1317 C C . TYR A 1 157 ? -16.191 -13.850 23.518 1.00 94.19 157 TYR A C 1
ATOM 1319 O O . TYR A 1 157 ? -15.136 -13.405 23.967 1.00 94.19 157 TYR A O 1
ATOM 1327 N N . GLN A 1 158 ? -17.041 -14.546 24.282 1.00 93.56 158 GLN A N 1
ATOM 1328 C CA . GLN A 1 158 ? -16.774 -14.846 25.691 1.00 93.56 158 GLN A CA 1
ATOM 1329 C C . GLN A 1 158 ? -15.526 -15.714 25.861 1.00 93.56 158 GLN A C 1
ATOM 1331 O O . GLN A 1 158 ? -14.706 -15.429 26.726 1.00 93.56 158 GLN A O 1
ATOM 1336 N N . ARG A 1 159 ? -15.331 -16.749 25.038 1.00 95.94 159 ARG A N 1
ATOM 1337 C CA . ARG A 1 159 ? -14.117 -17.583 25.105 1.00 95.94 159 ARG A CA 1
ATOM 1338 C C . ARG A 1 159 ? -12.847 -16.827 24.737 1.00 95.94 159 ARG A C 1
ATOM 1340 O O . ARG A 1 159 ? -11.798 -17.127 25.295 1.00 95.94 159 ARG A O 1
ATOM 1347 N N . ALA A 1 160 ? -12.941 -15.878 23.810 1.00 93.44 160 ALA A N 1
ATOM 1348 C CA . ALA A 1 160 ? -11.806 -15.071 23.387 1.00 93.44 160 ALA A CA 1
ATOM 1349 C C . ALA A 1 160 ? -11.279 -14.157 24.502 1.00 93.44 160 ALA A C 1
ATOM 1351 O O . ALA A 1 160 ? -10.117 -13.767 24.432 1.00 93.44 160 ALA A O 1
ATOM 1352 N N . GLN A 1 161 ? -12.105 -13.839 25.514 1.00 93.81 161 GLN A N 1
ATOM 1353 C CA . GLN A 1 161 ? -11.735 -12.977 26.645 1.00 93.81 161 GLN A CA 1
ATOM 1354 C C . GLN A 1 161 ? -11.051 -11.689 26.160 1.00 93.81 161 GLN A C 1
ATOM 1356 O O . GLN A 1 161 ? -9.982 -11.312 26.639 1.00 93.81 161 GLN A O 1
ATOM 1361 N N . VAL A 1 162 ? -11.645 -11.053 25.140 1.00 93.38 162 VAL A N 1
ATOM 1362 C CA . VAL A 1 162 ? -11.082 -9.854 24.511 1.00 93.38 162 VAL A CA 1
ATOM 1363 C C . VAL A 1 162 ? -10.993 -8.752 25.569 1.00 93.38 162 VAL A C 1
ATOM 1365 O O . VAL A 1 162 ? -12.033 -8.365 26.105 1.00 93.38 162 VAL A O 1
ATOM 1368 N N . PRO A 1 163 ? -9.787 -8.251 25.890 1.00 93.25 163 PRO A N 1
ATOM 1369 C CA . PRO A 1 163 ? -9.631 -7.281 26.958 1.00 93.25 163 PRO A CA 1
ATOM 1370 C C . PRO A 1 163 ? -10.208 -5.928 26.543 1.00 93.25 163 PRO A C 1
ATOM 1372 O O . PRO A 1 163 ? -9.939 -5.427 25.444 1.00 93.25 163 PRO A O 1
ATOM 1375 N N . SER A 1 164 ? -10.969 -5.328 27.453 1.00 95.88 164 SER A N 1
ATOM 1376 C CA . SER A 1 164 ? -11.327 -3.915 27.391 1.00 95.88 164 SER A CA 1
ATOM 1377 C C . SER A 1 164 ? -10.087 -3.045 27.607 1.00 95.88 164 SER A C 1
ATOM 1379 O O . SER A 1 164 ? -9.114 -3.463 28.241 1.00 95.88 164 SER A O 1
ATOM 1381 N N . VAL A 1 165 ? -10.118 -1.821 27.087 1.00 97.69 165 VAL A N 1
ATOM 1382 C CA . VAL A 1 165 ? -9.071 -0.822 27.330 1.00 97.69 165 VAL A CA 1
ATOM 1383 C C . VAL A 1 165 ? -9.560 0.153 28.394 1.00 97.69 165 VAL A C 1
ATOM 1385 O O . VAL A 1 165 ? -10.704 0.591 28.354 1.00 97.69 165 VAL A O 1
ATOM 1388 N N . ASP A 1 166 ? -8.711 0.499 29.353 1.00 97.88 166 ASP A N 1
ATOM 1389 C CA . ASP A 1 166 ? -9.040 1.527 30.341 1.00 97.88 166 ASP A CA 1
ATOM 1390 C C . ASP A 1 166 ? -9.155 2.919 29.690 1.00 97.88 166 ASP A C 1
ATOM 1392 O O . ASP A 1 166 ? -8.378 3.258 28.793 1.00 97.88 166 ASP A O 1
ATOM 1396 N N . PHE A 1 167 ? -10.102 3.733 30.159 1.00 97.44 167 PHE A N 1
ATOM 1397 C CA . PHE A 1 167 ? -10.362 5.085 29.664 1.00 97.44 167 PHE A CA 1
ATOM 1398 C C . PHE A 1 167 ? -9.109 5.969 29.605 1.00 97.44 167 PHE A C 1
ATOM 1400 O O . PHE A 1 167 ? -8.857 6.608 28.579 1.00 97.44 167 PHE A O 1
ATOM 1407 N N . GLN A 1 168 ? -8.298 5.983 30.667 1.00 96.62 168 GLN A N 1
ATOM 1408 C CA . GLN A 1 168 ? -7.095 6.809 30.720 1.00 96.62 168 GLN A CA 1
ATOM 1409 C C . GLN A 1 168 ? -6.053 6.300 29.720 1.00 96.62 168 GLN A C 1
ATOM 1411 O O . GLN A 1 168 ? -5.511 7.069 28.925 1.00 96.62 168 GLN A O 1
ATOM 1416 N N . SER A 1 169 ? -5.831 4.983 29.697 1.00 97.06 169 SER A N 1
ATOM 1417 C CA . SER A 1 169 ? -4.914 4.343 28.748 1.00 97.06 169 SER A CA 1
ATOM 1418 C C . SER A 1 169 ? -5.301 4.629 27.292 1.00 97.06 169 SER A C 1
ATOM 1420 O O . SER A 1 169 ? -4.438 4.955 26.474 1.00 97.06 169 SER A O 1
ATOM 1422 N N . PHE A 1 170 ? -6.593 4.556 26.969 1.00 97.62 170 PHE A N 1
ATOM 1423 C CA . PHE A 1 170 ? -7.118 4.802 25.629 1.00 97.62 170 PHE A CA 1
ATOM 1424 C C . PHE A 1 170 ? -6.854 6.236 25.138 1.00 97.62 170 PHE A C 1
ATOM 1426 O O . PHE A 1 170 ? -6.454 6.439 23.987 1.00 97.62 170 PHE A O 1
ATOM 1433 N N . LEU A 1 171 ? -7.070 7.231 26.002 1.00 96.75 171 LEU A N 1
ATOM 1434 C CA . LEU A 1 171 ? -6.896 8.638 25.639 1.00 96.75 171 LEU A CA 1
ATOM 1435 C C . LEU A 1 171 ? -5.426 9.061 25.609 1.00 96.75 171 LEU A C 1
ATOM 1437 O O . LEU A 1 171 ? -5.009 9.761 24.685 1.00 96.75 171 LEU A O 1
ATOM 1441 N N . GLU A 1 172 ? -4.645 8.644 26.604 1.00 96.56 172 GLU A N 1
ATOM 1442 C CA . GLU A 1 172 ? -3.318 9.211 26.866 1.00 96.56 172 GLU A CA 1
ATOM 1443 C C . GLU A 1 172 ? -2.178 8.441 26.188 1.00 96.56 172 GLU A C 1
ATOM 1445 O O . GLU A 1 172 ? -1.083 8.982 26.035 1.00 96.56 172 GLU A O 1
ATOM 1450 N N . THR A 1 173 ? -2.410 7.201 25.739 1.00 97.56 173 THR A N 1
ATOM 1451 C CA . THR A 1 173 ? -1.350 6.348 25.172 1.00 97.56 173 THR A CA 1
ATOM 1452 C C . THR A 1 173 ? -1.648 5.900 23.743 1.00 97.56 173 THR A C 1
ATOM 1454 O O . THR A 1 173 ? -2.801 5.738 23.333 1.00 97.56 173 THR A O 1
ATOM 1457 N N . ASN A 1 174 ? -0.590 5.683 22.957 1.00 97.31 174 ASN A N 1
ATOM 1458 C CA . ASN A 1 174 ? -0.725 5.104 21.619 1.00 97.31 174 ASN A CA 1
ATOM 1459 C C . ASN A 1 174 ? -0.979 3.596 21.698 1.00 97.31 174 ASN A C 1
ATOM 1461 O O . ASN A 1 174 ? -1.655 3.038 20.839 1.00 97.31 174 ASN A O 1
ATOM 1465 N N . GLU A 1 175 ? -0.464 2.936 22.731 1.00 96.94 175 GLU A N 1
ATOM 1466 C CA . GLU A 1 175 ? -0.649 1.517 23.005 1.00 96.94 175 GLU A CA 1
ATOM 1467 C C . GLU A 1 175 ? -2.114 1.197 23.318 1.00 96.94 175 GLU A C 1
ATOM 1469 O O . GLU A 1 175 ? -2.666 0.267 22.734 1.00 96.94 175 GLU A O 1
ATOM 1474 N N . GLY A 1 176 ? -2.766 1.993 24.172 1.00 96.75 176 GLY A N 1
ATOM 1475 C CA . GLY A 1 176 ? -4.187 1.846 24.494 1.00 96.75 176 GLY A CA 1
ATOM 1476 C C . GLY A 1 176 ? -5.075 2.016 23.262 1.00 96.75 176 GLY A C 1
ATOM 1477 O O . GLY A 1 176 ? -5.885 1.137 22.955 1.00 96.75 176 GLY A O 1
ATOM 1478 N N . LEU A 1 177 ? -4.859 3.088 22.491 1.00 97.19 177 LEU A N 1
ATOM 1479 C CA . LEU A 1 177 ? -5.570 3.312 21.229 1.00 97.19 177 LEU A CA 1
ATOM 1480 C C . LEU A 1 177 ? -5.317 2.178 20.222 1.00 97.19 177 LEU A C 1
ATOM 1482 O O . LEU A 1 177 ? -6.252 1.677 19.600 1.00 97.19 177 LEU A O 1
ATOM 1486 N N . LYS A 1 178 ? -4.065 1.730 20.076 1.00 96.38 178 LYS A N 1
ATOM 1487 C CA . LYS A 1 178 ? -3.702 0.624 19.182 1.00 96.38 178 LYS A CA 1
ATOM 1488 C C . LYS A 1 178 ? -4.401 -0.674 19.578 1.00 96.38 178 LYS A C 1
ATOM 1490 O O . LYS A 1 178 ? -4.950 -1.330 18.698 1.00 96.38 178 LYS A O 1
ATOM 1495 N N . ASN A 1 179 ? -4.416 -1.028 20.862 1.00 95.81 179 ASN A N 1
ATOM 1496 C CA . ASN A 1 179 ? -5.084 -2.235 21.353 1.00 95.81 179 ASN A CA 1
ATOM 1497 C C . ASN A 1 179 ? -6.590 -2.186 21.072 1.00 95.81 179 ASN A C 1
ATOM 1499 O O . ASN A 1 179 ? -7.152 -3.150 20.551 1.00 95.81 179 ASN A O 1
ATOM 1503 N N . PHE A 1 180 ? -7.228 -1.041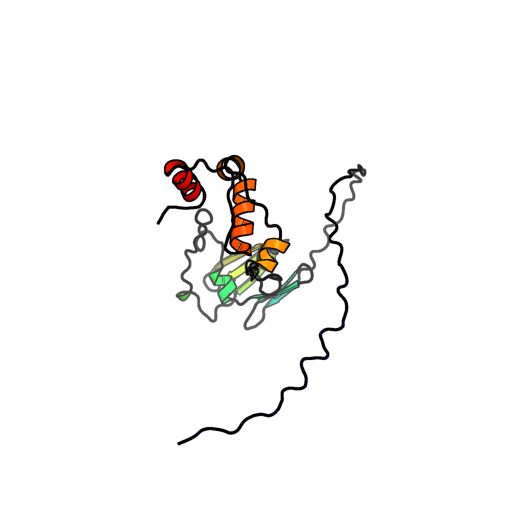 21.337 1.00 97.12 180 PHE A N 1
ATOM 1504 C CA . PHE A 1 180 ? -8.636 -0.829 21.008 1.00 97.12 180 PHE A CA 1
ATOM 1505 C C . PHE A 1 180 ? -8.895 -1.011 19.507 1.00 97.12 180 PHE A C 1
ATOM 1507 O O . PHE A 1 180 ? -9.757 -1.801 19.124 1.00 97.12 180 PHE A O 1
ATOM 1514 N N . LEU A 1 181 ? -8.126 -0.331 18.648 1.00 96.19 181 LEU A N 1
ATOM 1515 C CA . LEU A 1 181 ? -8.299 -0.396 17.195 1.00 96.19 181 LEU A CA 1
ATOM 1516 C C . LEU A 1 181 ? -8.022 -1.799 16.648 1.00 96.19 181 LEU A C 1
ATOM 1518 O O . LEU A 1 181 ? -8.729 -2.252 15.757 1.00 96.19 181 LEU A O 1
ATOM 1522 N N . GLN A 1 182 ? -7.035 -2.519 17.180 1.00 94.19 182 GLN A N 1
ATOM 1523 C CA . GLN A 1 182 ? -6.760 -3.898 16.776 1.00 94.19 182 GLN A CA 1
ATOM 1524 C C . GLN A 1 182 ? -7.927 -4.830 17.114 1.00 94.19 182 GLN A C 1
ATOM 1526 O O . GLN A 1 182 ? -8.356 -5.593 16.249 1.00 94.19 182 GLN A O 1
ATOM 1531 N N . ASN A 1 183 ? -8.481 -4.730 18.326 1.00 94.88 183 ASN A N 1
ATOM 1532 C CA . ASN A 1 183 ? -9.656 -5.506 18.726 1.00 94.88 183 ASN A CA 1
ATOM 1533 C C . ASN A 1 183 ? -10.879 -5.141 17.873 1.00 94.88 183 ASN A C 1
ATOM 1535 O O . ASN A 1 183 ? -11.566 -6.029 17.366 1.00 94.88 183 ASN A O 1
ATOM 1539 N N . PHE A 1 184 ? -11.091 -3.844 17.638 1.00 95.31 184 PHE A N 1
ATOM 1540 C CA . PHE A 1 184 ? -12.172 -3.339 16.799 1.00 95.31 184 PHE A CA 1
ATOM 1541 C C . PHE A 1 184 ? -12.056 -3.818 15.347 1.00 95.31 184 PHE A C 1
ATOM 1543 O O . PHE A 1 184 ? -13.042 -4.258 14.770 1.00 95.31 184 PHE A O 1
ATOM 1550 N N . LEU A 1 185 ? -10.867 -3.799 14.743 1.00 94.44 185 LEU A N 1
ATOM 1551 C CA . LEU A 1 185 ? -10.673 -4.283 13.371 1.00 94.44 185 LEU A CA 1
ATOM 1552 C C . LEU A 1 185 ? -10.828 -5.809 13.263 1.00 94.44 185 LEU A C 1
ATOM 1554 O O . LEU A 1 185 ? -11.293 -6.300 12.233 1.00 94.44 185 LEU A O 1
ATOM 1558 N N . LEU A 1 186 ? -10.474 -6.547 14.321 1.00 94.19 186 LEU A N 1
ATOM 1559 C CA . LEU A 1 186 ? -10.536 -8.008 14.363 1.00 94.19 186 LEU A CA 1
ATOM 1560 C C . LEU A 1 186 ? -11.955 -8.544 14.598 1.00 94.19 186 LEU A C 1
ATOM 1562 O O . LEU A 1 186 ? -12.373 -9.482 13.920 1.00 94.19 186 LEU A O 1
ATOM 1566 N N . TYR A 1 187 ? -12.695 -7.963 15.544 1.00 95.25 187 TYR A N 1
ATOM 1567 C CA . TYR A 1 187 ? -14.031 -8.427 15.940 1.00 95.25 187 TYR A CA 1
ATOM 1568 C C . TYR A 1 187 ? -15.159 -7.493 15.481 1.00 95.25 187 TYR A C 1
ATOM 1570 O O . TYR A 1 187 ? -16.326 -7.852 15.558 1.00 95.25 187 TYR A O 1
ATOM 1578 N N . GLY A 1 188 ? -14.868 -6.289 15.001 1.00 95.06 188 GLY A N 1
ATOM 1579 C CA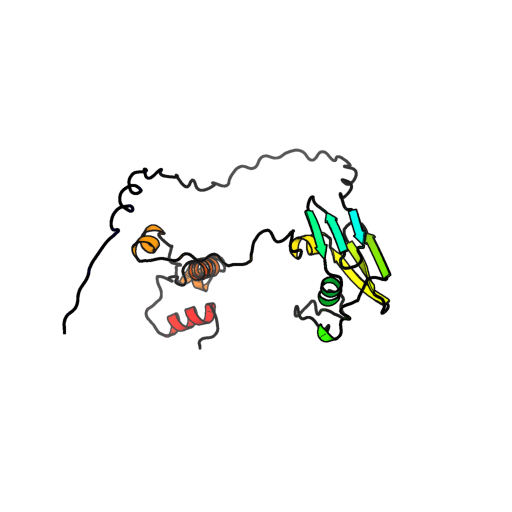 . GLY A 1 188 ? -15.887 -5.281 14.682 1.00 95.06 188 GLY A CA 1
ATOM 1580 C C . GLY A 1 188 ? -16.469 -4.564 15.905 1.00 95.06 188 GLY A C 1
ATOM 1581 O O . GLY A 1 188 ? -17.274 -3.654 15.729 1.00 95.06 188 GLY A O 1
ATOM 1582 N N . ILE A 1 189 ? -16.073 -4.950 17.125 1.00 94.94 189 ILE A N 1
ATOM 1583 C CA . ILE A 1 189 ? -16.425 -4.287 18.388 1.00 94.94 189 ILE A CA 1
ATOM 1584 C C . ILE A 1 189 ? -15.211 -4.280 19.327 1.00 94.94 189 ILE A C 1
ATOM 1586 O O . ILE A 1 189 ? -14.371 -5.178 19.265 1.00 94.94 189 ILE A O 1
ATOM 1590 N N . ALA A 1 190 ? -15.129 -3.279 20.199 1.00 95.62 190 ALA A N 1
ATOM 1591 C CA . ALA A 1 190 ? -14.169 -3.192 21.296 1.00 95.62 190 ALA A CA 1
ATOM 1592 C C . ALA A 1 190 ? -14.755 -2.302 22.400 1.00 95.62 190 ALA A C 1
ATOM 1594 O O . ALA A 1 190 ? -15.615 -1.463 22.125 1.00 95.62 190 ALA A O 1
ATOM 1595 N N . PHE A 1 191 ? -14.293 -2.480 23.635 1.00 96.00 191 PHE A N 1
ATOM 1596 C CA . PHE A 1 191 ? -14.826 -1.768 24.795 1.00 96.00 191 PHE A CA 1
ATOM 1597 C C . PHE A 1 191 ? -13.758 -0.891 25.439 1.00 96.00 191 PHE A C 1
ATOM 1599 O O . PHE A 1 191 ? -12.601 -1.299 25.574 1.00 96.00 191 PHE A O 1
ATOM 1606 N N . VAL A 1 192 ? -14.177 0.308 25.839 1.00 97.62 192 VAL A N 1
ATOM 1607 C CA . VAL A 1 192 ? -13.427 1.173 26.748 1.00 97.62 192 VAL A CA 1
ATOM 1608 C C . VAL A 1 192 ? -14.159 1.175 28.084 1.00 97.62 192 VAL A C 1
ATOM 1610 O O . VAL A 1 192 ? -15.358 1.451 28.131 1.00 97.62 192 VAL A O 1
ATOM 1613 N N . GLU A 1 193 ? -13.456 0.832 29.155 1.00 97.00 193 GLU A N 1
ATOM 1614 C CA . GLU A 1 193 ? -13.996 0.774 30.515 1.00 97.00 193 GLU A CA 1
ATOM 1615 C C . GLU A 1 193 ? -13.581 1.997 31.335 1.00 97.00 193 GLU A C 1
ATOM 1617 O O . GLU A 1 193 ? -12.679 2.738 30.955 1.00 97.00 193 GLU A O 1
ATOM 1622 N N . ASN A 1 194 ? -14.253 2.211 32.471 1.00 97.12 194 ASN A N 1
ATOM 1623 C CA . ASN A 1 194 ? -14.004 3.328 33.394 1.00 97.12 194 ASN A CA 1
ATOM 1624 C C . ASN A 1 194 ?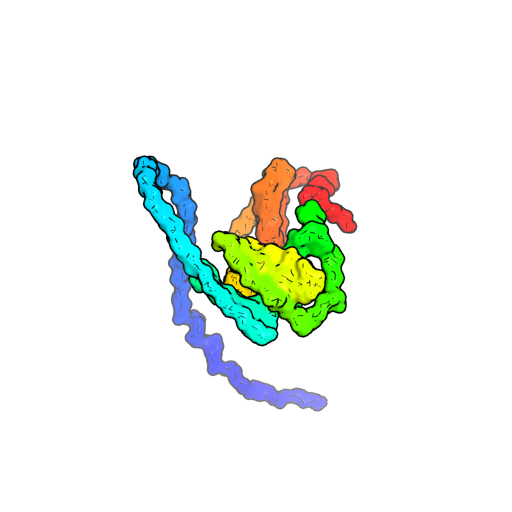 -14.244 4.724 32.790 1.00 97.12 194 ASN A C 1
ATOM 1626 O O . ASN A 1 194 ? -13.658 5.713 33.227 1.00 97.12 194 ASN A O 1
ATOM 1630 N N . VAL A 1 195 ? -15.140 4.816 31.805 1.00 97.00 195 VAL A N 1
ATOM 1631 C CA . VAL A 1 195 ? -15.564 6.090 31.211 1.00 97.00 195 VAL A CA 1
ATOM 1632 C C . VAL A 1 195 ? -16.557 6.788 32.149 1.00 97.00 195 VAL A C 1
ATOM 1634 O O . VAL A 1 195 ? -17.585 6.192 32.486 1.00 97.00 195 VAL A O 1
ATOM 1637 N N . PRO A 1 196 ? -16.317 8.046 32.558 1.00 97.31 196 PRO A N 1
ATOM 1638 C CA . PRO A 1 196 ? -17.305 8.807 33.314 1.00 97.31 196 PRO A CA 1
ATOM 1639 C C . PRO A 1 196 ? -18.621 8.951 32.525 1.00 97.31 196 PRO A C 1
ATOM 1641 O O . PRO A 1 196 ? -18.575 9.310 31.345 1.00 97.31 196 PRO A O 1
ATOM 1644 N N . PRO A 1 197 ? -19.797 8.713 33.141 1.00 96.31 197 PRO A N 1
ATOM 1645 C CA . PRO A 1 197 ? -21.085 8.627 32.447 1.00 96.31 197 PRO A CA 1
ATOM 1646 C C . PRO A 1 197 ? -21.636 10.017 32.097 1.00 96.31 197 PRO A C 1
ATOM 1648 O O . PRO A 1 197 ? -22.624 10.486 32.656 1.00 96.31 197 PRO A O 1
ATOM 1651 N N . THR A 1 198 ? -20.958 10.701 31.183 1.00 97.75 198 THR A N 1
ATOM 1652 C CA . THR A 1 198 ? -21.256 12.071 30.754 1.00 97.75 198 THR A CA 1
ATOM 1653 C C . THR A 1 198 ? -21.086 12.187 29.242 1.00 97.75 198 THR A C 1
ATOM 1655 O O . THR A 1 198 ? -20.334 11.423 28.622 1.00 97.75 198 THR A O 1
ATOM 1658 N N . GLN A 1 199 ? -21.783 13.148 28.643 1.00 96.81 199 GLN A N 1
ATOM 1659 C CA . GLN A 1 199 ? -21.721 13.381 27.204 1.00 96.81 199 GLN A CA 1
ATOM 1660 C C . GLN A 1 199 ? -20.304 13.783 26.775 1.00 96.81 199 GLN A C 1
ATOM 1662 O O . GLN A 1 199 ? -19.773 13.241 25.809 1.00 96.81 199 GLN A O 1
ATOM 1667 N N . GLU A 1 200 ? -19.658 14.650 27.550 1.00 97.19 200 GLU A N 1
ATOM 1668 C CA . GLU A 1 200 ? -18.345 15.224 27.258 1.00 97.19 200 GLU A CA 1
ATOM 1669 C C . GLU A 1 200 ? -17.247 14.154 27.195 1.00 97.19 200 GLU A C 1
ATOM 1671 O O . GLU A 1 200 ? -16.331 14.232 26.379 1.00 97.19 200 GLU A O 1
ATOM 1676 N N . HIS A 1 201 ? -17.313 13.128 28.050 1.00 96.62 201 HIS A N 1
ATOM 1677 C CA . HIS A 1 201 ? -16.323 12.045 28.033 1.00 96.62 201 HIS A CA 1
ATOM 1678 C C . HIS A 1 201 ? -16.551 11.081 26.863 1.00 96.62 201 HIS A C 1
ATOM 1680 O O . HIS A 1 201 ? -15.587 10.552 26.311 1.00 96.62 201 HIS A O 1
ATOM 1686 N N . THR A 1 202 ? -17.806 10.903 26.444 1.00 94.62 202 THR A N 1
ATOM 1687 C CA . THR A 1 202 ? -18.140 10.134 25.236 1.00 94.62 202 THR A CA 1
ATOM 1688 C C . THR A 1 202 ? -17.641 10.849 23.979 1.00 94.62 202 THR A C 1
ATOM 1690 O O . THR A 1 202 ? -17.047 10.217 23.108 1.00 94.62 202 THR A O 1
ATOM 1693 N N . GLU A 1 203 ? -17.819 12.170 23.912 1.00 96.62 203 GLU A N 1
ATOM 1694 C CA . GLU A 1 203 ? -17.318 13.014 22.823 1.00 96.62 203 GLU A CA 1
ATOM 1695 C C . GLU A 1 203 ? -15.791 12.921 22.702 1.00 96.62 203 GLU A C 1
ATOM 1697 O O . GLU A 1 203 ? -15.286 12.552 21.642 1.00 96.62 203 GLU A O 1
ATOM 1702 N N . LYS A 1 204 ? -15.057 13.091 23.813 1.00 95.88 204 LYS A N 1
ATOM 1703 C CA . LYS A 1 204 ? -13.588 12.935 23.849 1.00 95.88 204 LYS A CA 1
ATOM 1704 C C . LYS A 1 204 ? -13.105 11.580 23.325 1.00 95.88 204 LYS A C 1
ATOM 1706 O O . LYS A 1 204 ? -12.075 11.511 22.654 1.00 95.88 204 LYS A O 1
ATOM 1711 N N . LEU A 1 205 ? -13.814 10.493 23.644 1.00 95.06 205 LEU A N 1
ATOM 1712 C CA . LEU A 1 205 ? -13.478 9.159 23.135 1.00 95.06 205 LEU A CA 1
ATOM 1713 C C . LEU A 1 205 ? -13.654 9.066 21.624 1.00 95.06 205 LEU A C 1
ATOM 1715 O O . LEU A 1 205 ? -12.784 8.528 20.940 1.00 95.06 205 LEU A O 1
ATOM 1719 N N . ALA A 1 206 ? -14.774 9.575 21.114 1.00 95.31 206 ALA A N 1
ATOM 1720 C CA . ALA A 1 206 ? -15.069 9.529 19.692 1.00 95.31 206 ALA A CA 1
ATOM 1721 C C . ALA A 1 206 ? -14.044 10.349 18.893 1.00 95.31 206 ALA A C 1
ATOM 1723 O O . ALA A 1 206 ? -13.462 9.827 17.941 1.00 95.31 206 ALA A O 1
ATOM 1724 N N . GLU A 1 207 ? -13.731 11.566 19.350 1.00 96.56 207 GLU A N 1
ATOM 1725 C CA . GLU A 1 207 ? -12.746 12.462 18.727 1.00 96.56 207 GLU A CA 1
ATOM 1726 C C . GLU A 1 207 ? -11.323 11.890 18.701 1.00 96.56 207 GLU A C 1
ATOM 1728 O O . GLU A 1 207 ? -10.553 12.168 17.778 1.00 96.56 207 GLU A O 1
ATOM 1733 N N . ARG A 1 208 ? -10.961 11.053 19.683 1.00 95.75 208 ARG A N 1
ATOM 1734 C CA . ARG A 1 208 ? -9.664 10.359 19.703 1.00 95.75 208 ARG A CA 1
ATOM 1735 C C . ARG A 1 208 ? -9.514 9.371 18.543 1.00 95.75 208 ARG A C 1
ATOM 1737 O O . ARG A 1 208 ? -8.389 9.118 18.112 1.00 95.75 208 ARG A O 1
ATOM 1744 N N . ILE A 1 209 ? -10.621 8.803 18.061 1.00 95.19 209 ILE A N 1
ATOM 1745 C CA . ILE A 1 209 ? -10.639 7.845 16.949 1.00 95.19 209 ILE A CA 1
ATOM 1746 C C . ILE A 1 209 ? -10.749 8.586 15.619 1.00 95.19 209 ILE A C 1
ATOM 1748 O O . ILE A 1 209 ? -9.952 8.356 14.709 1.00 95.19 209 ILE A O 1
ATOM 1752 N N . SER A 1 210 ? -11.768 9.435 15.483 1.00 95.44 210 SER A N 1
ATOM 1753 C CA . SER A 1 210 ? -12.053 10.172 14.257 1.00 95.44 210 SER A CA 1
ATOM 1754 C C . SER A 1 210 ? -12.978 11.354 14.516 1.00 95.44 210 SER A C 1
ATOM 1756 O O . SER A 1 210 ? -13.475 11.564 15.614 1.00 95.44 210 SER A O 1
ATOM 1758 N N . LEU A 1 211 ? -13.286 12.097 13.455 1.00 96.38 211 LEU A N 1
ATOM 1759 C CA . LEU A 1 211 ? -14.384 13.056 13.482 1.00 96.38 211 LEU A CA 1
ATOM 1760 C C . LEU A 1 211 ? -15.709 12.337 13.773 1.00 96.38 211 LEU A C 1
ATOM 1762 O O . LEU A 1 211 ? -15.956 11.247 13.243 1.00 96.38 211 LEU A O 1
ATOM 1766 N N . ILE A 1 212 ? -16.548 12.962 14.596 1.00 94.31 212 ILE A N 1
ATOM 1767 C CA . ILE A 1 212 ? -17.922 12.523 14.854 1.00 94.31 212 ILE A CA 1
ATOM 1768 C C . ILE A 1 212 ? -18.765 12.837 13.611 1.00 94.31 212 ILE A C 1
ATOM 1770 O O . ILE A 1 212 ? -18.593 13.889 12.991 1.00 94.31 212 ILE A O 1
ATOM 1774 N N . ARG A 1 213 ? -19.634 11.900 13.220 1.00 89.62 213 ARG A N 1
ATOM 1775 C CA . ARG A 1 213 ? -20.529 12.026 12.062 1.00 89.62 213 ARG A CA 1
ATOM 1776 C C . ARG A 1 213 ? -21.946 12.388 12.479 1.00 89.62 213 ARG A C 1
ATOM 1778 O O . ARG A 1 213 ? -22.401 11.825 13.495 1.00 89.62 213 ARG A O 1
#

Mean predicted aligned error: 13.7 Å

Nearest PDB structures (foldseek):
  3n6w-assembly1_A-2  TM=8.577E-01  e=4.188E-11  Homo sapiens
  3o2g-assembly1_A  TM=8.655E-01  e=5.676E-11  Homo sapiens
  6npb-assembly1_A  TM=8.095E-01  e=1.413E-10  Leisingera caerulea
  6npc-assembly1_B  TM=8.332E-01  e=1.117E-09  Leisingera caerulea

Secondary structure (DSSP, 8-state):
-----------STTSSS-S-------PPPPP-------------------EEEEE-SSEEEEEETTEEEEEEHHHHHHT--STTTEETTTTEE-S-GGGS-TT---SEEEEETTEEEEE-TTS-EEEEEHHHHHHHSTTT--S----------HHHHHHHTPPPEEHHHHHH-HHHHHHHHHHHHHHS---EES--SSHHHHHHHHHHHS---

Organism: Gulo gulo (NCBI:txid48420)

Solvent-accessible surface area (backbone atoms only — not comparable to full-atom values): 13825 Å² total; per-residue (Å²): 136,80,84,90,83,82,89,87,84,91,82,78,89,78,80,79,85,80,72,81,88,78,82,78,83,84,76,80,89,80,88,84,85,90,80,92,76,83,90,72,89,70,88,70,74,77,75,76,72,66,65,51,73,49,83,54,96,75,35,40,38,38,35,43,88,96,39,69,35,73,40,47,41,48,54,58,62,66,67,29,66,40,80,82,27,20,42,83,88,79,74,42,75,64,60,59,66,89,76,54,55,85,82,49,58,64,76,45,77,48,78,53,103,58,35,40,36,37,30,35,84,88,67,50,70,36,67,43,46,52,71,54,48,40,68,71,27,75,67,53,44,82,64,76,89,64,77,62,66,57,90,69,54,73,69,52,49,61,70,63,61,73,77,62,30,48,40,66,44,35,73,78,34,70,65,31,40,47,53,42,50,50,39,24,62,28,57,73,54,68,52,70,39,87,65,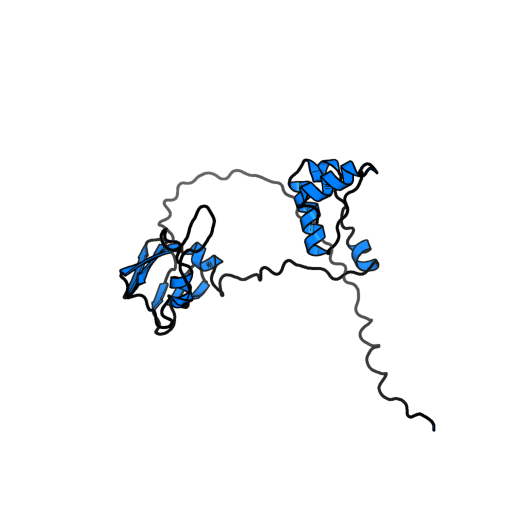64,97,46,70,69,54,52,50,54,55,45,55,73,76,40,85,84,131

Foldseek 3Di:
DDDDDDDDDPDDPPPPPPDDDDDDDDDDDDDDDDDDDDDDDDPDDPPPFPWDWDDDQAWIWIQGPNWIFTGGPLRQVQPFCDVCQADPVVRDGPDDSVPRDNNWDFPDWDDDRQKIWGQTPVRDIGIDGNVRCLCPTPRNCPDDPPLAADDDDPVRVVVVPQDAAELCCCQPHPVSVVSQVSCCSHYVDHHYPPQDPDPVSVCSNVVSVHDDD

Sequence (213 aa):
MWCPRLSHLQSSLQNLLRRGVTCWAFQQPNFKSLFPLAIHWHHTASESLNCAWQQHEDHFELQYANTVMRFDYVWLRDHCRSASCYNSKTHQRSLDTASVDLCIKPKTIRLDETTLFFTWPDGHVTKYDLDWLVRNSYEGQKQKVIQPRILWNAEIYQRAQVPSVDFQSFLETNEGLKNFLQNFLLYGIAFVENVPPTQEHTEKLAERISLIR

pLDDT: mean 80.21, std 26.02, range [24.94, 98.19]

InterPro domains:
  IPR010376 Gamma-butyrobetaine hydroxylase-like, N-terminal [PF06155] (54-133)
  IPR038492 GBBH-like, N-terminal domain superfamily [G3DSA:3.30.2020.30] (36-137)
  IPR042098 Glutarate 2-hydroxylase superfamily [G3DSA:3.60.130.10] (138-213)
  IPR050411 Alpha-ketoglutarate-dependent hydroxylases [PTHR10696] (73-212)